Protein AF-A0A7C5KTK3-F1 (afdb_monomer)

pLDDT: mean 70.81, std 18.88, range [36.88, 94.19]

Mean predicted aligned error: 15.87 Å

Solvent-accessible surface area (backbone atoms only — not comparable to full-atom values): 11748 Å² total; per-residue (Å²): 129,76,86,84,60,35,39,54,56,49,23,51,53,52,41,54,50,50,31,57,76,69,74,48,80,83,73,93,79,89,74,87,65,88,62,58,67,74,56,39,49,57,53,78,56,87,77,64,92,65,51,65,63,54,49,35,70,74,72,47,77,53,71,70,60,56,49,55,36,34,43,54,52,69,48,54,64,72,35,47,51,50,36,45,76,62,54,42,48,56,79,73,44,57,68,41,62,70,50,91,46,70,69,58,30,34,50,52,43,36,39,75,64,67,74,52,88,82,74,98,72,88,75,81,70,51,71,68,54,49,47,53,52,52,50,53,51,48,54,50,49,47,62,69,54,58,76,45,53,76,68,48,48,56,49,50,56,72,71,41,59,73,67,61,35,50,51,54,51,54,51,50,53,54,50,51,52,53,50,54,58,48,64,71,56,67,74,76,82,76,86,88,91,129

Radius of gyration: 21.63 Å; Cα contacts (8 Å, |Δi|>4): 122; chains: 1; bounding box: 40×44×74 Å

Nearest PDB structures (foldseek):
  7bnk-assembly1_B  TM=7.924E-01  e=5.134E-01  Myxococcus xanthus DK 1622
  7ol9-assembly1_A  TM=6.603E-01  e=2.035E-01  Bacillus subtilis subsp. subtilis str. 168
  7o0n-assembly1_B  TM=8.005E-01  e=6.639E-01  Myxococcus xanthus DK 1622
  7bnr-assembly1_A  TM=7.733E-01  e=1.230E+00  Myxococcus xanthus DK 1622

Sequence (194 aa):
MREDLTAVETAVGLALLILDIEGKELSPYEGEAVIHPDIRELAKRRFKRGTWPQILERLGHSRRYWAAYLNLLTLEDEALELAHQYRLTEGALRPVTRMDAPREQLFAVKRLAGLVSGPLGVGEPSAAKKRRIYLRRAEVMQKSLTWANEDEFEILKKTFSGEKRAQLLSLREKVDALLKALEEGEDGDQGNGS

Secondary structure (DSSP, 8-state):
--TTS-HHHHHHHHHHHHHHHHT-PPPP--S--SS-HHHHHHTTSPPPTTHHHHHHHHH-S-HHHHHHHHHHTTS-HHHHHHHHHTT--HHHHTTGGG-S-HHHHHHHHHHHTTS--SSS---PPPHHHHHHHHHHHHHHHHHHHTTS-HHHHHHHHHHS-HHHHHHHHHHHHHHHHHHHHHHTTSTTS-----

Structure (mmCIF, N/CA/C/O backbone):
data_AF-A0A7C5KTK3-F1
#
_entry.id   AF-A0A7C5KTK3-F1
#
loop_
_atom_site.group_PDB
_atom_site.id
_atom_site.type_symbol
_atom_site.label_atom_id
_atom_site.label_alt_id
_atom_site.label_comp_id
_atom_site.label_asym_id
_atom_site.label_entity_id
_atom_site.label_seq_id
_atom_site.pdbx_PDB_ins_code
_atom_site.Cartn_x
_atom_site.Cartn_y
_atom_site.Cartn_z
_atom_site.occupancy
_atom_site.B_iso_or_equiv
_atom_site.auth_seq_id
_atom_site.auth_comp_id
_atom_site.auth_asym_id
_atom_site.auth_atom_id
_atom_site.pdbx_PDB_model_num
ATOM 1 N N . MET A 1 1 ? -14.004 -10.822 0.180 1.00 47.56 1 MET A N 1
ATOM 2 C CA . MET A 1 1 ? -13.160 -9.632 -0.051 1.00 47.56 1 MET A CA 1
ATOM 3 C C . MET A 1 1 ? -13.605 -9.036 -1.373 1.00 47.56 1 MET A C 1
ATOM 5 O O . MET A 1 1 ? -13.937 -9.810 -2.259 1.00 47.56 1 MET A O 1
ATOM 9 N N . ARG A 1 2 ? -13.722 -7.716 -1.476 1.00 42.28 2 ARG A N 1
ATOM 10 C CA . ARG A 1 2 ? -14.143 -7.036 -2.705 1.00 42.28 2 ARG A CA 1
ATOM 11 C C . ARG A 1 2 ? -13.038 -7.223 -3.767 1.00 42.28 2 ARG A C 1
ATOM 13 O O . ARG A 1 2 ? -11.907 -6.822 -3.518 1.00 42.28 2 ARG A O 1
ATOM 20 N N . GLU A 1 3 ? -13.312 -7.952 -4.854 1.00 50.03 3 GLU A N 1
ATOM 21 C CA . GLU A 1 3 ? -12.315 -8.369 -5.874 1.00 50.03 3 GLU A CA 1
ATOM 22 C C . GLU A 1 3 ? -11.856 -7.218 -6.799 1.00 50.03 3 GLU A C 1
ATOM 24 O O . GLU A 1 3 ? -10.956 -7.364 -7.632 1.00 50.03 3 GLU A O 1
ATOM 29 N N . ASP A 1 4 ? -12.475 -6.052 -6.647 1.00 64.88 4 ASP A N 1
ATOM 30 C CA . ASP A 1 4 ? -12.195 -4.816 -7.366 1.00 64.88 4 ASP A CA 1
ATOM 31 C C . ASP A 1 4 ? -10.940 -4.101 -6.844 1.00 64.88 4 ASP A C 1
ATOM 33 O O . ASP A 1 4 ? -10.190 -3.537 -7.643 1.00 64.88 4 ASP A O 1
ATOM 37 N N . LEU A 1 5 ? -10.643 -4.192 -5.545 1.00 71.00 5 LEU A N 1
ATOM 38 C CA . LEU A 1 5 ? -9.530 -3.457 -4.939 1.00 71.00 5 LEU A CA 1
ATOM 39 C C . LEU A 1 5 ? -8.183 -4.172 -5.098 1.00 71.00 5 LEU A C 1
ATOM 41 O O . LEU A 1 5 ? -8.028 -5.363 -4.826 1.00 71.00 5 LEU A O 1
ATOM 45 N N . THR A 1 6 ? -7.164 -3.411 -5.487 1.00 85.81 6 THR A N 1
ATOM 46 C CA . THR A 1 6 ? -5.762 -3.838 -5.461 1.00 85.81 6 THR A CA 1
ATOM 47 C C . THR A 1 6 ? -5.246 -3.981 -4.028 1.00 85.81 6 THR A C 1
ATOM 49 O O . THR A 1 6 ? -5.821 -3.468 -3.060 1.00 85.81 6 THR A O 1
ATOM 52 N N . ALA A 1 7 ? -4.107 -4.661 -3.870 1.00 87.88 7 ALA A N 1
ATOM 53 C CA . ALA A 1 7 ? -3.467 -4.799 -2.565 1.00 87.88 7 ALA A CA 1
ATOM 54 C C . ALA A 1 7 ? -3.059 -3.441 -1.964 1.00 87.88 7 ALA A C 1
ATOM 56 O O . ALA A 1 7 ? -3.185 -3.243 -0.756 1.00 87.88 7 ALA A O 1
ATOM 57 N N . VAL A 1 8 ? -2.628 -2.500 -2.811 1.00 89.06 8 VAL A N 1
ATOM 58 C CA . VAL A 1 8 ? -2.250 -1.138 -2.405 1.00 89.06 8 VAL A CA 1
ATOM 59 C C . VAL A 1 8 ? -3.475 -0.348 -1.942 1.00 89.06 8 VAL A C 1
ATOM 61 O O . VAL A 1 8 ? -3.451 0.210 -0.849 1.00 89.06 8 VAL A O 1
ATOM 64 N N . GLU A 1 9 ? -4.578 -0.368 -2.695 1.00 84.38 9 GLU A N 1
ATOM 65 C CA . GLU A 1 9 ? -5.826 0.301 -2.286 1.00 84.38 9 GLU A CA 1
ATOM 66 C C . GLU A 1 9 ? -6.388 -0.284 -0.990 1.00 84.38 9 GLU A C 1
ATOM 68 O O . GLU A 1 9 ? -6.848 0.453 -0.122 1.00 84.38 9 GLU A O 1
ATOM 73 N N . THR A 1 10 ? -6.290 -1.605 -0.813 1.00 86.31 10 THR A N 1
ATOM 74 C CA . THR A 1 10 ? -6.679 -2.264 0.441 1.00 86.31 10 THR A CA 1
ATOM 75 C C . THR A 1 10 ? -5.833 -1.765 1.616 1.00 86.31 10 THR A C 1
ATOM 77 O O . THR A 1 10 ? -6.366 -1.501 2.695 1.00 86.31 10 THR A O 1
ATOM 80 N N . ALA A 1 11 ? -4.520 -1.606 1.422 1.00 90.31 11 ALA A N 1
ATOM 81 C CA . ALA A 1 11 ? -3.621 -1.085 2.447 1.00 90.31 11 ALA A CA 1
ATOM 82 C C . ALA A 1 11 ? -3.934 0.378 2.804 1.00 90.31 11 ALA A C 1
ATOM 84 O O . ALA A 1 11 ? -3.992 0.720 3.986 1.00 90.31 11 ALA A O 1
ATOM 85 N N . VAL A 1 12 ? -4.202 1.219 1.800 1.00 87.19 12 VAL A N 1
ATOM 86 C CA . VAL A 1 12 ? -4.614 2.620 1.987 1.00 87.19 12 VAL A CA 1
ATOM 87 C C . VAL A 1 12 ? -5.969 2.707 2.700 1.00 87.19 12 VAL A C 1
ATOM 89 O O . VAL A 1 12 ? -6.107 3.459 3.662 1.00 87.19 12 VAL A O 1
ATOM 92 N N . GLY A 1 13 ? -6.955 1.898 2.306 1.00 85.31 13 GLY A N 1
ATOM 93 C CA . GLY A 1 13 ? -8.263 1.851 2.967 1.00 85.31 13 GLY A CA 1
ATOM 94 C C . GLY A 1 13 ? -8.169 1.432 4.437 1.00 85.31 13 GLY A C 1
ATOM 95 O O . GLY A 1 13 ? -8.796 2.043 5.302 1.00 85.31 13 GLY A O 1
ATOM 96 N N . LEU A 1 14 ? -7.325 0.442 4.749 1.00 89.31 14 LEU A N 1
ATOM 97 C CA . LEU A 1 14 ? -7.042 0.046 6.130 1.00 89.31 14 LEU A CA 1
ATOM 98 C C . LEU A 1 14 ? -6.370 1.176 6.928 1.00 89.31 14 LEU A C 1
ATOM 100 O O . LEU A 1 14 ? -6.706 1.394 8.091 1.00 89.31 14 LEU A O 1
ATOM 104 N N . ALA A 1 15 ? -5.436 1.898 6.313 1.00 88.44 15 ALA A N 1
ATOM 105 C CA . ALA A 1 15 ? -4.792 3.057 6.917 1.00 88.44 15 ALA A CA 1
ATOM 106 C C . ALA A 1 15 ? -5.794 4.172 7.264 1.00 88.44 15 ALA A C 1
ATOM 108 O O . ALA A 1 15 ? -5.785 4.678 8.387 1.00 88.44 15 ALA A O 1
ATOM 109 N N . LEU A 1 16 ? -6.696 4.506 6.341 1.00 85.44 16 LEU A N 1
ATOM 110 C CA . LEU A 1 16 ? -7.758 5.488 6.579 1.00 85.44 16 LEU A CA 1
ATOM 111 C C . LEU A 1 16 ? -8.695 5.048 7.712 1.00 85.44 16 LEU A C 1
ATOM 113 O O . LEU A 1 16 ? -9.012 5.845 8.590 1.00 85.44 16 LEU A O 1
ATOM 117 N N . LEU A 1 17 ? -9.060 3.763 7.763 1.00 85.88 17 LEU A N 1
ATOM 118 C CA . LEU A 1 17 ? -9.852 3.210 8.864 1.00 85.88 17 LEU A CA 1
ATOM 119 C C . LEU A 1 17 ? -9.136 3.333 10.221 1.00 85.88 17 LEU A C 1
ATOM 121 O O . LEU A 1 17 ? -9.773 3.592 11.238 1.00 85.88 17 LEU A O 1
ATOM 125 N N . ILE A 1 18 ? -7.816 3.142 10.265 1.00 87.62 18 ILE A N 1
ATOM 126 C CA . ILE A 1 18 ? -7.035 3.314 11.500 1.00 87.62 18 ILE A CA 1
ATOM 127 C C . ILE A 1 18 ? -7.065 4.767 11.973 1.00 87.62 18 ILE A C 1
ATOM 129 O O . ILE A 1 18 ? -7.159 5.005 13.177 1.00 87.62 18 ILE A O 1
ATOM 133 N N . LEU A 1 19 ? -6.964 5.725 11.051 1.00 85.06 19 LEU A N 1
ATOM 134 C CA . LEU A 1 19 ? -7.053 7.148 11.378 1.00 85.06 19 LEU A CA 1
ATOM 135 C C . LEU A 1 19 ? -8.434 7.496 11.942 1.00 85.06 19 LEU A C 1
ATOM 137 O O . LEU A 1 19 ? -8.494 8.098 13.012 1.00 85.06 19 LEU A O 1
ATOM 141 N N . ASP A 1 20 ? -9.504 7.007 11.308 1.00 86.94 20 ASP A N 1
ATOM 142 C CA . ASP A 1 20 ? -10.888 7.129 11.790 1.00 86.94 20 ASP A CA 1
ATOM 143 C C . ASP A 1 20 ? -11.049 6.574 13.215 1.00 86.94 20 ASP A C 1
ATOM 145 O O . ASP A 1 20 ? -11.434 7.296 14.134 1.00 86.94 20 ASP A O 1
ATOM 149 N N . ILE A 1 21 ? -10.644 5.318 13.445 1.00 87.75 21 ILE A N 1
ATOM 150 C CA . ILE A 1 21 ? -10.726 4.667 14.766 1.00 87.75 21 ILE A CA 1
ATOM 151 C C . ILE A 1 21 ? -9.936 5.437 15.835 1.00 87.75 21 ILE A C 1
ATOM 153 O O . ILE A 1 21 ? -10.328 5.482 17.002 1.00 87.75 21 ILE A O 1
ATOM 157 N N . GLU A 1 22 ? -8.794 6.021 15.471 1.00 91.75 22 GLU A N 1
ATOM 158 C CA . GLU A 1 22 ? -7.968 6.783 16.405 1.00 91.75 22 GLU A CA 1
ATOM 159 C C . GLU A 1 22 ? -8.383 8.253 16.561 1.00 91.75 22 GLU A C 1
ATOM 161 O O . GLU A 1 22 ? -7.764 8.941 17.388 1.00 91.75 22 GLU A O 1
ATOM 166 N N . GLY A 1 23 ? -9.398 8.714 15.821 1.00 88.12 23 GLY A N 1
ATOM 167 C CA . GLY A 1 23 ? -9.867 10.099 15.810 1.00 88.12 23 GLY A CA 1
ATOM 168 C C . GLY A 1 23 ? -8.811 11.068 15.283 1.00 88.12 23 GLY A C 1
ATOM 169 O O . GLY A 1 23 ? -8.565 12.101 15.902 1.00 88.12 23 GLY A O 1
ATOM 170 N N . LYS A 1 24 ? -8.102 10.685 14.217 1.00 86.19 24 LYS A N 1
ATOM 171 C CA . LYS A 1 24 ? -7.067 11.499 13.573 1.00 86.19 24 LYS A CA 1
ATOM 172 C C . LYS A 1 24 ? -7.508 11.893 12.173 1.00 86.19 24 LYS A C 1
ATOM 174 O O . LYS A 1 24 ? -7.960 11.049 11.407 1.00 86.19 24 LYS A O 1
ATOM 179 N N . GLU A 1 25 ? -7.288 13.151 11.837 1.00 81.19 25 GLU A N 1
ATOM 180 C CA . GLU A 1 25 ? -7.463 13.663 10.482 1.00 81.19 25 GLU A CA 1
ATOM 181 C C . GLU A 1 25 ? -6.124 13.658 9.741 1.00 81.19 25 GLU A C 1
ATOM 183 O O . GLU A 1 25 ? -5.057 13.671 10.363 1.00 81.19 25 GLU A O 1
ATOM 188 N N . LEU A 1 26 ? -6.188 13.607 8.409 1.00 79.06 26 LEU A N 1
ATOM 189 C CA . LEU A 1 26 ? -5.014 13.821 7.570 1.00 79.06 26 LEU A CA 1
ATOM 190 C C . LEU A 1 26 ? -4.601 15.289 7.669 1.00 79.06 26 LEU A C 1
ATOM 192 O O . LEU A 1 26 ? -5.441 16.186 7.590 1.00 79.06 26 LEU A O 1
ATOM 196 N N . SER A 1 27 ? -3.306 15.529 7.835 1.00 78.00 27 SER A N 1
ATOM 197 C CA . SER A 1 27 ? -2.749 16.872 7.734 1.00 78.00 27 SER A CA 1
ATOM 198 C C . SER A 1 27 ? -2.919 17.430 6.312 1.00 78.00 27 SER A C 1
ATOM 200 O O . SER A 1 27 ? -2.979 16.664 5.352 1.00 78.00 27 SER A O 1
ATOM 202 N N . PRO A 1 28 ? -3.005 18.759 6.135 1.00 77.44 28 PRO A N 1
ATOM 203 C CA . PRO A 1 28 ? -2.948 19.358 4.807 1.00 77.44 28 PRO A CA 1
ATOM 204 C C . PRO A 1 28 ? -1.634 18.987 4.104 1.00 77.44 28 PRO A C 1
ATOM 206 O O . PRO A 1 28 ? -0.559 19.123 4.690 1.00 77.44 28 PRO A O 1
ATOM 209 N N . TYR A 1 29 ? -1.712 18.551 2.847 1.00 71.94 29 TYR A N 1
ATOM 210 C CA . TYR A 1 29 ? -0.548 18.154 2.058 1.00 71.94 29 TYR A CA 1
ATOM 211 C C . TYR A 1 29 ? -0.653 18.676 0.624 1.00 71.94 29 TYR A C 1
ATOM 213 O O . TYR A 1 29 ? -1.639 18.425 -0.064 1.00 71.94 29 TYR A O 1
ATOM 221 N N . GLU A 1 30 ? 0.382 19.391 0.178 1.00 70.56 30 GLU A N 1
ATOM 222 C CA . GLU A 1 30 ? 0.479 19.995 -1.163 1.00 70.56 30 GLU A CA 1
ATOM 223 C C . GLU A 1 30 ? 1.592 19.366 -2.021 1.00 70.56 30 GLU A C 1
ATOM 225 O O . GLU A 1 30 ? 1.974 19.912 -3.052 1.00 70.56 30 GLU A O 1
ATOM 230 N N . GLY A 1 31 ? 2.161 18.238 -1.586 1.00 69.81 31 GLY A N 1
ATOM 231 C CA . GLY A 1 31 ? 3.249 17.582 -2.310 1.00 69.81 31 GLY A CA 1
ATOM 232 C C . GLY A 1 31 ? 2.779 16.588 -3.375 1.00 69.81 31 GLY A C 1
ATOM 233 O O . GLY A 1 31 ? 1.597 16.284 -3.508 1.00 69.81 31 GLY A O 1
ATOM 234 N N . GLU A 1 32 ? 3.745 16.051 -4.119 1.00 66.62 32 GLU A N 1
ATOM 235 C CA . GLU A 1 32 ? 3.515 15.140 -5.251 1.00 66.62 32 GLU A CA 1
ATOM 236 C C . GLU A 1 32 ? 3.513 13.650 -4.860 1.00 66.62 32 GLU A C 1
ATOM 238 O O . GLU A 1 32 ? 3.437 12.788 -5.734 1.00 66.62 32 GLU A O 1
ATOM 243 N N . ALA A 1 33 ? 3.630 13.316 -3.567 1.00 66.75 33 ALA A N 1
ATOM 244 C CA . ALA A 1 33 ? 3.685 11.919 -3.144 1.00 66.75 33 ALA A CA 1
ATOM 245 C C . ALA A 1 33 ? 2.386 11.177 -3.481 1.00 66.75 33 ALA A C 1
ATOM 247 O O . ALA A 1 33 ? 1.276 11.660 -3.256 1.00 66.75 33 ALA A O 1
ATOM 248 N N . VAL A 1 34 ? 2.555 9.946 -3.955 1.00 68.69 34 VAL A N 1
ATOM 249 C CA . VAL A 1 34 ? 1.473 9.059 -4.408 1.00 68.69 34 VAL A CA 1
ATOM 250 C C . VAL A 1 34 ? 0.565 8.665 -3.253 1.00 68.69 34 VAL A C 1
ATOM 252 O O . VAL A 1 34 ? -0.645 8.514 -3.410 1.00 68.69 34 VAL A O 1
ATOM 255 N N . ILE A 1 35 ? 1.163 8.489 -2.077 1.00 78.06 35 ILE A N 1
ATOM 256 C CA . ILE A 1 35 ? 0.459 8.184 -0.841 1.00 78.06 35 ILE A CA 1
ATOM 257 C C . ILE A 1 35 ? 0.769 9.275 0.171 1.00 78.06 35 ILE A C 1
ATOM 259 O O . ILE A 1 35 ? 1.930 9.606 0.411 1.00 78.06 35 ILE A O 1
ATOM 263 N N . HIS A 1 36 ? -0.287 9.774 0.813 1.00 81.62 36 HIS A N 1
ATOM 264 C CA . HIS A 1 36 ? -0.191 10.794 1.847 1.00 81.62 36 HIS A CA 1
ATOM 265 C C . HIS A 1 36 ? 0.846 10.417 2.930 1.00 81.62 36 HIS A C 1
ATOM 267 O O . HIS A 1 36 ? 0.812 9.284 3.430 1.00 81.62 36 HIS A O 1
ATOM 273 N N . PRO A 1 37 ? 1.730 11.334 3.365 1.00 83.94 37 PRO A N 1
ATOM 2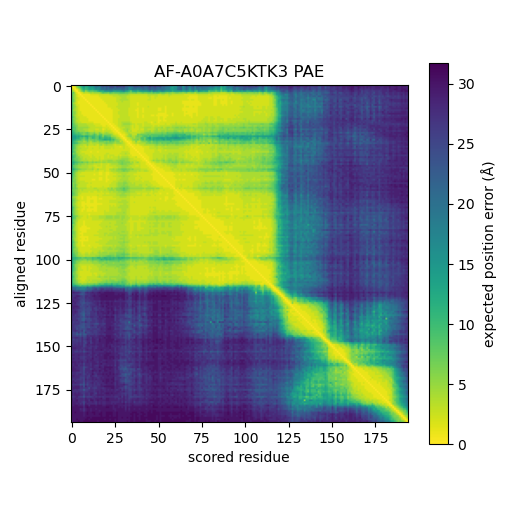74 C CA . PRO A 1 37 ? 2.758 11.035 4.367 1.00 83.94 37 PRO A CA 1
ATOM 275 C C . PRO A 1 37 ? 2.205 10.441 5.669 1.00 83.94 37 PRO A C 1
ATOM 277 O O . PRO A 1 37 ? 2.735 9.449 6.168 1.00 83.94 37 PRO A O 1
ATOM 280 N N . ASP A 1 38 ? 1.086 10.973 6.171 1.00 83.44 38 ASP A N 1
ATOM 281 C CA . ASP A 1 38 ? 0.432 10.436 7.376 1.00 83.44 38 ASP A CA 1
ATOM 282 C C . ASP A 1 38 ? -0.011 8.978 7.225 1.00 83.44 38 ASP A C 1
ATOM 284 O O . ASP A 1 38 ? 0.031 8.223 8.196 1.00 83.44 38 ASP A O 1
ATOM 288 N N . ILE A 1 39 ? -0.398 8.559 6.015 1.00 86.12 39 ILE A N 1
ATOM 289 C CA . ILE A 1 39 ? -0.756 7.168 5.711 1.00 86.12 39 ILE A CA 1
ATOM 290 C C . ILE A 1 39 ? 0.499 6.292 5.733 1.00 86.12 39 ILE A C 1
ATOM 292 O O . ILE A 1 39 ? 0.481 5.213 6.326 1.00 86.12 39 ILE A O 1
ATOM 296 N N . ARG A 1 40 ? 1.608 6.765 5.149 1.00 84.50 40 ARG A N 1
ATOM 297 C CA . ARG A 1 40 ? 2.900 6.057 5.183 1.00 84.50 40 ARG A CA 1
ATOM 298 C C . ARG A 1 40 ? 3.420 5.881 6.609 1.00 84.50 40 ARG A C 1
ATOM 300 O O . ARG A 1 40 ? 3.941 4.818 6.950 1.00 84.50 40 ARG A O 1
ATOM 307 N N . GLU A 1 41 ? 3.245 6.885 7.462 1.00 87.69 41 GLU A N 1
ATOM 308 C CA . GLU A 1 41 ? 3.716 6.846 8.849 1.00 87.69 41 GLU A CA 1
ATOM 309 C C . GLU A 1 41 ? 2.976 5.800 9.702 1.00 87.69 41 GLU A C 1
ATOM 311 O O . GLU A 1 41 ? 3.536 5.243 10.651 1.00 87.69 41 GLU A O 1
ATOM 316 N N . LEU A 1 42 ? 1.739 5.437 9.337 1.00 86.81 42 LEU A N 1
ATOM 317 C CA . LEU A 1 42 ? 1.001 4.376 10.031 1.00 86.81 42 LEU A CA 1
ATOM 318 C C . LEU A 1 42 ? 1.735 3.034 10.014 1.00 86.81 42 LEU A C 1
ATOM 320 O O . LEU A 1 42 ? 1.647 2.295 10.993 1.00 86.81 42 LEU A O 1
ATOM 324 N N . ALA A 1 43 ? 2.469 2.725 8.945 1.00 85.25 43 ALA A N 1
ATOM 325 C CA . ALA A 1 43 ? 3.201 1.467 8.834 1.00 85.25 43 ALA A CA 1
ATOM 326 C C . ALA A 1 43 ? 4.393 1.377 9.802 1.00 85.25 43 ALA A C 1
ATOM 328 O O . ALA A 1 43 ? 4.872 0.282 10.093 1.00 85.25 43 ALA A O 1
ATOM 329 N N . LYS A 1 44 ? 4.865 2.516 10.323 1.00 84.94 44 LYS A N 1
ATOM 330 C CA . LYS A 1 44 ? 6.069 2.611 11.161 1.00 84.94 44 LYS A CA 1
ATOM 331 C C . LYS A 1 44 ? 5.763 2.738 12.652 1.00 84.94 44 LYS A C 1
ATOM 333 O O . LYS A 1 44 ? 6.635 2.487 13.484 1.00 84.94 44 LYS A O 1
ATOM 338 N N . ARG A 1 45 ? 4.532 3.100 13.020 1.00 87.38 45 AR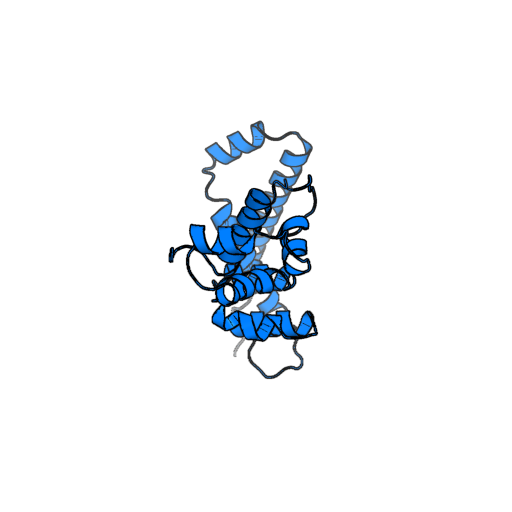G A N 1
ATOM 339 C CA . ARG A 1 45 ? 4.177 3.425 14.409 1.00 87.38 45 ARG A CA 1
ATOM 340 C C . ARG A 1 45 ? 3.393 2.332 15.131 1.00 87.38 45 ARG A C 1
ATOM 342 O O . ARG A 1 45 ? 2.796 1.434 14.545 1.00 87.38 45 ARG A O 1
ATOM 349 N N . ARG A 1 46 ? 3.319 2.469 16.458 1.00 88.31 46 ARG A N 1
ATOM 350 C CA . ARG A 1 46 ? 2.381 1.706 17.296 1.00 88.31 46 ARG A CA 1
ATOM 351 C C . ARG A 1 46 ? 0.998 2.371 17.298 1.00 88.31 46 ARG A C 1
ATOM 353 O O . ARG A 1 46 ? 0.884 3.598 17.306 1.00 88.31 46 ARG A O 1
ATOM 360 N N . PHE A 1 47 ? -0.049 1.550 17.319 1.00 91.94 47 PHE A N 1
ATOM 361 C CA . PHE A 1 47 ? -1.443 2.004 17.391 1.00 91.94 47 PHE A CA 1
ATOM 362 C C . PHE A 1 47 ? -1.940 2.104 18.831 1.00 91.94 47 PHE A C 1
ATOM 364 O O . PHE A 1 47 ? -1.411 1.435 19.726 1.00 91.94 47 PHE A O 1
ATOM 371 N N . LYS A 1 48 ? -2.968 2.934 19.047 1.00 91.88 48 LYS A N 1
ATOM 372 C CA . LYS A 1 48 ? -3.635 3.078 20.347 1.00 91.88 48 LYS A CA 1
ATOM 373 C C . LYS A 1 48 ? -4.183 1.722 20.824 1.00 91.88 48 LYS A C 1
ATOM 375 O O . LYS A 1 48 ? -4.513 0.821 20.045 1.00 91.88 48 LYS A O 1
ATOM 380 N N . ARG A 1 49 ? -4.279 1.552 22.147 1.00 91.94 49 ARG A N 1
ATOM 381 C CA . ARG A 1 49 ? -4.897 0.358 22.741 1.00 91.94 49 ARG A CA 1
ATOM 382 C C . ARG A 1 49 ? -6.362 0.294 22.296 1.00 91.94 49 ARG A C 1
ATOM 384 O O . ARG A 1 49 ? -7.074 1.279 22.414 1.00 91.94 49 ARG A O 1
ATOM 391 N N . GLY A 1 50 ? -6.799 -0.861 21.799 1.00 92.62 50 GLY A N 1
ATOM 392 C CA . GLY A 1 50 ? -8.173 -1.056 21.318 1.00 92.62 50 GLY A CA 1
ATOM 393 C C . GLY A 1 50 ? 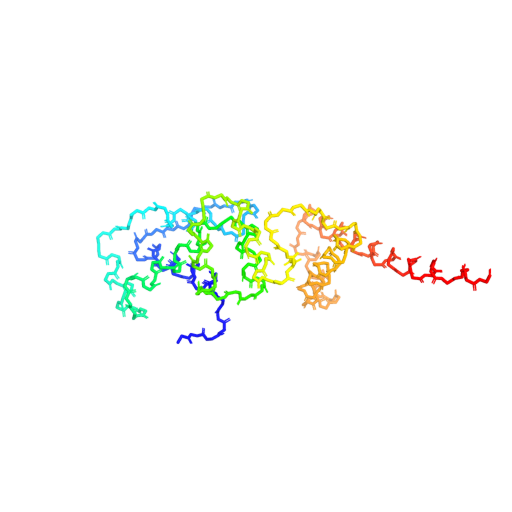-8.375 -0.840 19.814 1.00 92.62 50 GLY A C 1
ATOM 394 O O . GLY A 1 50 ? -9.380 -1.313 19.295 1.00 92.62 50 GLY A O 1
ATOM 395 N N . THR A 1 51 ? -7.409 -0.257 19.090 1.00 93.25 51 THR A N 1
ATOM 396 C CA . THR A 1 51 ? -7.510 -0.078 17.628 1.00 93.25 51 THR A CA 1
ATOM 397 C C . THR A 1 51 ? -7.629 -1.417 16.898 1.00 93.25 51 THR A C 1
ATOM 399 O O . THR A 1 51 ? -8.526 -1.614 16.087 1.00 93.25 51 THR A O 1
ATOM 402 N N . TRP A 1 52 ? -6.762 -2.383 17.225 1.00 94.19 52 TRP A N 1
ATOM 403 C CA . TRP A 1 52 ? -6.794 -3.709 16.597 1.00 94.19 52 TRP A CA 1
ATOM 404 C C . TRP A 1 52 ? -8.113 -4.461 16.820 1.00 94.19 52 TRP A C 1
ATOM 406 O O . TRP A 1 52 ? -8.668 -4.910 15.826 1.00 94.19 52 TRP A O 1
ATOM 416 N N . PRO A 1 53 ? -8.643 -4.592 18.054 1.00 93.44 53 PRO A N 1
ATOM 417 C CA . PRO A 1 53 ? -9.971 -5.165 18.275 1.00 93.44 53 PRO A CA 1
ATOM 418 C C . PRO A 1 53 ? -11.060 -4.593 17.358 1.00 93.44 53 PRO A C 1
ATOM 420 O O . PRO A 1 53 ? -11.759 -5.368 16.718 1.00 93.44 53 PRO A O 1
ATOM 423 N N . GLN A 1 54 ? -11.131 -3.267 17.213 1.00 91.94 54 GLN A N 1
ATOM 424 C CA . GLN A 1 54 ? -12.128 -2.616 16.354 1.00 91.94 54 GLN A CA 1
ATOM 425 C C . GLN A 1 54 ? -11.930 -2.930 14.863 1.00 91.94 54 GLN A C 1
ATOM 427 O O . GLN A 1 54 ? -12.900 -3.137 14.141 1.00 91.94 54 GLN A O 1
ATOM 432 N N . ILE A 1 55 ? -10.682 -3.013 14.386 1.00 88.44 55 ILE A N 1
ATOM 433 C CA . ILE A 1 55 ? -10.392 -3.435 13.004 1.00 88.44 55 ILE A CA 1
ATOM 434 C C . ILE A 1 55 ? -10.883 -4.864 12.762 1.00 88.44 55 ILE A C 1
ATOM 436 O O . ILE A 1 55 ? -11.509 -5.133 11.740 1.00 88.44 55 ILE A O 1
ATOM 440 N N . LEU A 1 56 ? -10.590 -5.780 13.690 1.00 89.44 56 LEU A N 1
ATOM 441 C CA . LEU A 1 56 ? -10.956 -7.194 13.564 1.00 89.44 56 LEU A CA 1
ATOM 442 C C . LEU A 1 56 ? -12.473 -7.389 13.612 1.00 89.44 56 LEU A C 1
ATOM 444 O O . LEU A 1 56 ? -12.998 -8.226 12.886 1.00 89.44 56 LEU A O 1
ATOM 448 N N . GLU A 1 57 ? -13.167 -6.600 14.429 1.00 86.62 57 GLU A N 1
ATOM 449 C CA . GLU A 1 57 ? -14.628 -6.579 14.494 1.00 86.62 57 GLU A CA 1
ATOM 450 C C . GLU A 1 57 ? -15.252 -6.074 13.185 1.00 86.62 57 GLU A C 1
ATOM 452 O O . GLU A 1 57 ? -16.170 -6.702 12.663 1.00 86.62 57 GLU A O 1
ATOM 457 N N . ARG A 1 58 ? -14.729 -4.978 12.612 1.00 85.69 58 ARG A N 1
ATOM 458 C CA . ARG A 1 58 ? -15.278 -4.364 11.389 1.00 85.69 58 ARG A CA 1
ATOM 459 C C . ARG A 1 58 ? -14.968 -5.151 10.116 1.00 85.69 58 ARG A C 1
ATOM 461 O O . ARG A 1 58 ? -15.820 -5.256 9.240 1.00 85.69 58 ARG A O 1
ATOM 468 N N . LEU A 1 59 ? -13.737 -5.642 9.973 1.00 83.94 59 LEU A N 1
ATOM 469 C CA . LEU A 1 59 ? -13.250 -6.222 8.716 1.00 83.94 59 LEU A CA 1
ATOM 470 C C . LEU A 1 59 ? -13.132 -7.752 8.749 1.00 83.94 59 LEU A C 1
ATOM 472 O O . LEU A 1 59 ? -12.875 -8.370 7.714 1.00 83.94 59 LEU A O 1
ATOM 476 N N . GLY A 1 60 ? -13.284 -8.377 9.918 1.00 84.31 60 GLY A N 1
ATOM 477 C CA . GLY A 1 60 ? -12.960 -9.789 10.107 1.00 84.31 60 GLY A CA 1
ATOM 478 C C . GLY A 1 60 ? -11.459 -10.055 9.958 1.00 84.31 60 GLY A C 1
ATOM 479 O O . GLY A 1 60 ? -10.644 -9.138 9.988 1.00 84.31 60 GLY A O 1
ATOM 480 N N . HIS A 1 61 ? -11.072 -11.318 9.768 1.00 90.38 61 HIS A N 1
ATOM 481 C CA . HIS A 1 61 ? -9.676 -11.772 9.643 1.00 90.38 61 HIS A CA 1
ATOM 482 C C . HIS A 1 61 ? -8.791 -11.535 10.879 1.00 90.38 61 HIS A C 1
ATOM 484 O O . HIS A 1 61 ? -9.198 -10.981 11.890 1.00 90.38 61 HIS A O 1
ATOM 490 N N . SER A 1 62 ? -7.560 -12.050 10.829 1.00 89.31 62 SER A N 1
ATOM 491 C CA . SER A 1 62 ? -6.609 -11.954 11.939 1.00 89.31 62 SER A CA 1
ATOM 492 C C . SER A 1 62 ? -5.810 -10.651 11.900 1.00 89.31 62 SER A C 1
ATOM 494 O O . SER A 1 62 ? -5.561 -10.079 10.840 1.00 89.31 62 SER A O 1
ATOM 496 N N . ARG A 1 63 ? -5.271 -10.236 13.051 1.00 91.50 63 ARG A N 1
ATOM 497 C CA . ARG A 1 63 ? -4.333 -9.102 13.117 1.00 91.50 63 ARG A CA 1
ATOM 498 C C . ARG A 1 63 ? -3.139 -9.287 12.179 1.00 91.50 63 ARG A C 1
ATOM 500 O O . ARG A 1 63 ? -2.701 -8.331 11.552 1.00 91.50 63 ARG A O 1
ATOM 507 N N . ARG A 1 64 ? -2.616 -10.513 12.076 1.00 91.12 64 ARG A N 1
ATOM 508 C CA . ARG A 1 64 ? -1.483 -10.839 11.198 1.00 91.12 64 ARG A CA 1
ATOM 509 C C . ARG A 1 64 ? -1.813 -10.592 9.726 1.00 91.12 64 ARG A C 1
ATOM 511 O O . ARG A 1 64 ? -0.939 -10.152 8.991 1.00 91.12 64 ARG A O 1
ATOM 518 N N . TYR A 1 65 ? -3.047 -10.879 9.320 1.00 90.69 65 TYR A N 1
ATOM 519 C CA . TYR A 1 65 ? -3.518 -10.654 7.958 1.00 90.69 65 TYR A CA 1
ATOM 520 C C . TYR A 1 65 ? -3.486 -9.160 7.607 1.00 90.69 65 TYR A C 1
ATOM 522 O O . TYR A 1 65 ? -2.798 -8.765 6.674 1.00 90.69 65 TYR A O 1
ATOM 530 N N . TRP A 1 66 ? -4.119 -8.315 8.422 1.00 91.75 66 TRP A N 1
ATOM 531 C CA . TRP A 1 66 ? -4.158 -6.867 8.188 1.00 91.75 66 TRP A CA 1
ATOM 532 C C . TRP A 1 66 ? -2.810 -6.173 8.361 1.00 91.75 66 TRP A C 1
ATOM 534 O O . TRP A 1 66 ? -2.482 -5.256 7.613 1.00 91.75 66 TRP A O 1
ATOM 544 N N . ALA A 1 67 ? -1.987 -6.640 9.301 1.00 91.75 67 ALA A N 1
ATOM 545 C CA . ALA A 1 67 ? -0.625 -6.143 9.448 1.00 91.75 67 ALA A CA 1
ATOM 546 C C . ALA A 1 67 ? 0.210 -6.362 8.175 1.00 91.75 67 ALA A C 1
ATOM 548 O O . ALA A 1 67 ? 1.052 -5.532 7.856 1.00 91.75 67 ALA A O 1
ATOM 549 N N . ALA A 1 68 ? -0.037 -7.440 7.423 1.00 91.06 68 ALA A N 1
ATOM 550 C CA . ALA A 1 68 ? 0.671 -7.684 6.172 1.00 91.06 68 ALA A CA 1
ATOM 551 C C . ALA A 1 68 ? 0.321 -6.644 5.089 1.00 91.06 68 ALA A C 1
ATOM 553 O O . ALA A 1 68 ? 1.217 -6.186 4.388 1.00 91.06 68 ALA A O 1
ATOM 554 N N . TYR A 1 69 ? -0.939 -6.196 5.026 1.00 92.19 69 TYR A N 1
ATOM 555 C CA . TYR A 1 69 ? -1.348 -5.097 4.146 1.00 92.19 69 TYR A CA 1
ATOM 556 C C . TYR A 1 69 ? -0.735 -3.758 4.565 1.00 92.19 69 TYR A C 1
ATOM 558 O O . TYR A 1 69 ? -0.230 -3.037 3.713 1.00 92.19 69 TYR A O 1
ATOM 566 N N . LEU A 1 70 ? -0.701 -3.438 5.864 1.00 92.25 70 LEU A N 1
ATOM 567 C CA . LEU A 1 70 ? -0.037 -2.213 6.337 1.00 92.25 70 LEU A CA 1
ATOM 568 C C . LEU A 1 70 ? 1.448 -2.181 5.989 1.00 92.25 70 LEU A C 1
ATOM 570 O O . LEU A 1 70 ? 1.963 -1.131 5.621 1.00 92.25 70 LEU A O 1
ATOM 574 N N . ASN A 1 71 ? 2.121 -3.330 6.056 1.00 92.69 71 ASN A N 1
ATOM 575 C CA . ASN A 1 71 ? 3.527 -3.428 5.681 1.00 92.69 71 ASN A CA 1
ATOM 576 C C . ASN A 1 71 ? 3.768 -3.106 4.199 1.00 92.69 71 ASN A C 1
ATOM 578 O O . ASN A 1 71 ? 4.884 -2.753 3.850 1.00 92.69 71 ASN A O 1
ATOM 582 N N . LEU A 1 72 ? 2.762 -3.183 3.319 1.00 93.56 72 LEU A N 1
ATOM 583 C CA . LEU A 1 72 ? 2.936 -2.749 1.929 1.00 93.56 72 LEU A CA 1
ATOM 584 C C . LEU A 1 72 ? 3.268 -1.255 1.853 1.00 93.56 72 LEU A C 1
ATOM 586 O O . LEU A 1 72 ? 4.088 -0.861 1.033 1.00 93.56 72 LEU A O 1
ATOM 590 N N . LEU A 1 73 ? 2.710 -0.433 2.749 1.00 91.25 73 LEU A N 1
ATOM 591 C CA . LEU A 1 73 ? 2.926 1.019 2.773 1.00 91.25 73 LEU A CA 1
ATOM 592 C C . LEU A 1 73 ? 4.367 1.422 3.147 1.00 91.25 73 LEU A C 1
ATOM 594 O O . LEU A 1 73 ? 4.701 2.606 3.092 1.00 91.25 73 LEU A O 1
ATOM 598 N N . THR A 1 74 ? 5.230 0.467 3.519 1.00 90.62 74 THR A N 1
ATOM 599 C CA . THR A 1 74 ? 6.664 0.723 3.729 1.00 90.62 74 THR A CA 1
ATOM 600 C C . THR A 1 74 ? 7.470 0.716 2.432 1.00 90.62 74 THR A C 1
ATOM 602 O O . THR A 1 74 ? 8.620 1.141 2.456 1.00 90.62 74 THR A O 1
ATOM 605 N N . LEU A 1 75 ? 6.908 0.220 1.325 1.00 90.06 75 LEU A N 1
ATOM 606 C CA . LEU A 1 75 ? 7.551 0.259 0.011 1.00 90.06 75 LEU A CA 1
ATOM 607 C C . LEU A 1 75 ? 7.681 1.711 -0.479 1.00 90.06 75 LEU A C 1
ATOM 609 O O . LEU A 1 75 ? 6.832 2.550 -0.176 1.00 90.06 75 LEU A O 1
ATOM 613 N N . GLU A 1 76 ? 8.719 2.015 -1.255 1.00 86.56 76 GLU A N 1
ATOM 614 C CA . GLU A 1 76 ? 8.901 3.334 -1.888 1.00 86.56 76 GLU A CA 1
ATOM 615 C C . GLU A 1 76 ? 7.763 3.694 -2.854 1.00 86.56 76 GLU A C 1
ATOM 617 O O . GLU A 1 76 ? 7.065 2.808 -3.350 1.00 86.56 76 GLU A O 1
ATOM 622 N N . ASP A 1 77 ? 7.581 4.989 -3.139 1.00 84.75 77 ASP A N 1
ATOM 623 C CA . ASP A 1 77 ? 6.471 5.486 -3.973 1.00 84.75 77 ASP A CA 1
ATOM 624 C C . ASP A 1 77 ? 6.450 4.807 -5.347 1.00 84.75 77 ASP A C 1
ATOM 626 O O . ASP A 1 77 ? 5.437 4.225 -5.721 1.00 84.75 77 ASP A O 1
ATOM 630 N N . GLU A 1 78 ? 7.591 4.745 -6.038 1.00 85.38 78 GLU A N 1
ATOM 631 C CA . GLU A 1 78 ? 7.688 4.092 -7.354 1.00 85.38 78 GLU A CA 1
ATOM 632 C C . GLU A 1 78 ? 7.341 2.589 -7.287 1.00 85.38 78 GLU A C 1
ATOM 634 O O . GLU A 1 78 ? 6.740 2.026 -8.203 1.00 85.38 78 GLU A O 1
ATOM 639 N N . ALA A 1 79 ? 7.690 1.909 -6.190 1.00 90.19 79 ALA A N 1
ATOM 640 C CA . ALA A 1 79 ? 7.361 0.497 -6.005 1.00 90.19 79 ALA A CA 1
ATOM 641 C C . ALA A 1 79 ? 5.860 0.299 -5.728 1.00 90.19 79 ALA A C 1
ATOM 643 O O . ALA A 1 79 ? 5.269 -0.658 -6.230 1.00 90.19 79 ALA A O 1
ATOM 644 N N . LEU A 1 80 ? 5.229 1.202 -4.973 1.00 88.50 80 LEU A N 1
ATOM 645 C CA . LEU A 1 80 ? 3.786 1.184 -4.726 1.00 88.50 80 LEU A CA 1
ATOM 646 C C . LEU A 1 80 ? 2.976 1.524 -5.974 1.00 88.50 80 LEU A C 1
ATOM 648 O O . LEU A 1 80 ? 1.991 0.839 -6.248 1.00 88.50 80 LEU A O 1
ATOM 652 N N . GLU A 1 81 ? 3.412 2.510 -6.756 1.00 85.12 81 GLU A N 1
ATOM 653 C CA . GLU A 1 81 ? 2.807 2.849 -8.047 1.00 85.12 81 GLU A CA 1
ATOM 654 C C . GLU A 1 81 ? 2.794 1.641 -8.977 1.00 85.12 81 GLU A C 1
ATOM 656 O O . GLU A 1 81 ? 1.744 1.268 -9.498 1.00 85.12 81 GLU A O 1
ATOM 661 N N . LEU A 1 82 ? 3.945 0.984 -9.150 1.00 86.31 82 LEU A N 1
ATOM 662 C CA . LEU A 1 82 ? 4.049 -0.201 -9.998 1.00 86.31 82 LEU A CA 1
ATOM 663 C C . LEU A 1 82 ? 3.222 -1.363 -9.437 1.00 86.31 82 LEU A C 1
ATOM 665 O O . LEU A 1 82 ? 2.530 -2.052 -10.186 1.00 86.31 82 LEU A O 1
ATOM 669 N N . ALA A 1 83 ? 3.238 -1.579 -8.124 1.00 89.25 83 ALA A N 1
ATOM 670 C CA . ALA A 1 83 ? 2.416 -2.611 -7.505 1.00 89.25 83 ALA A CA 1
ATOM 671 C C . ALA A 1 83 ? 0.916 -2.385 -7.751 1.00 89.25 83 ALA A C 1
ATOM 673 O O . ALA A 1 83 ? 0.197 -3.338 -8.056 1.00 89.25 83 ALA A O 1
ATOM 674 N N . HIS A 1 84 ? 0.455 -1.136 -7.665 1.00 85.56 84 HIS A N 1
ATOM 675 C CA . HIS A 1 84 ? -0.922 -0.756 -7.955 1.00 85.56 84 HIS A CA 1
ATOM 676 C C . HIS A 1 84 ? -1.247 -0.894 -9.452 1.00 85.56 84 HIS A C 1
ATOM 678 O O . HIS A 1 84 ? -2.189 -1.603 -9.809 1.00 85.56 84 HIS A O 1
ATOM 684 N N . GLN A 1 85 ? -0.421 -0.314 -10.330 1.00 82.62 85 GLN A N 1
ATOM 685 C CA . GLN A 1 85 ? -0.607 -0.316 -11.785 1.00 82.62 85 GLN A CA 1
ATOM 686 C C . GLN A 1 85 ? -0.705 -1.734 -12.362 1.00 82.62 85 GLN A C 1
ATOM 688 O O . GLN A 1 85 ? -1.534 -1.997 -13.232 1.00 82.62 85 GLN A O 1
ATOM 693 N N . TYR A 1 86 ? 0.128 -2.656 -11.874 1.00 84.56 86 TYR A N 1
ATOM 694 C CA . TYR A 1 86 ? 0.152 -4.049 -12.329 1.00 84.56 86 TYR A CA 1
ATOM 695 C C . TYR A 1 86 ? -0.717 -4.976 -11.464 1.00 84.56 86 TYR A C 1
ATOM 697 O O . TYR A 1 86 ? -0.642 -6.195 -11.612 1.00 84.56 86 TYR A O 1
ATOM 705 N N . ARG A 1 87 ? -1.542 -4.409 -10.569 1.00 86.25 87 ARG A N 1
ATOM 706 C CA . ARG A 1 87 ? -2.448 -5.117 -9.645 1.00 86.25 87 ARG A CA 1
ATOM 707 C C . ARG A 1 87 ? -1.768 -6.297 -8.936 1.00 86.25 87 ARG A C 1
ATOM 709 O O . ARG A 1 87 ? -2.340 -7.381 -8.816 1.00 86.25 87 ARG A O 1
ATOM 716 N N . LEU A 1 88 ? -0.537 -6.092 -8.467 1.00 87.69 88 LEU A N 1
ATOM 717 C CA . LEU A 1 88 ? 0.212 -7.123 -7.756 1.00 87.69 88 LEU A CA 1
ATOM 718 C C . LEU A 1 88 ? -0.508 -7.491 -6.454 1.00 87.69 88 LEU A C 1
ATOM 720 O O . LEU A 1 88 ? -1.013 -6.634 -5.724 1.00 87.69 88 LEU A O 1
ATOM 724 N N . THR A 1 89 ? -0.563 -8.788 -6.162 1.00 90.31 89 THR A N 1
ATOM 725 C CA . THR A 1 89 ? -1.241 -9.292 -4.966 1.00 90.31 89 THR A CA 1
ATOM 726 C C . THR A 1 89 ? -0.395 -9.059 -3.717 1.00 90.31 89 THR A C 1
ATOM 728 O O . THR A 1 89 ? 0.835 -9.034 -3.773 1.00 90.31 89 THR A O 1
ATOM 731 N N . GLU A 1 90 ? -1.045 -8.960 -2.555 1.00 92.31 90 GLU A N 1
ATOM 732 C CA . GLU A 1 90 ? -0.343 -8.837 -1.271 1.00 92.31 90 GLU A CA 1
ATOM 733 C C . GLU A 1 90 ? 0.637 -9.999 -1.059 1.00 92.31 90 GLU A C 1
ATOM 735 O O . GLU A 1 90 ? 1.776 -9.779 -0.655 1.00 92.31 90 GLU A O 1
ATOM 740 N N . GLY A 1 91 ? 0.238 -11.225 -1.415 1.00 89.62 91 GLY A N 1
ATOM 741 C CA . GLY A 1 91 ? 1.095 -12.403 -1.298 1.00 89.62 91 GLY A CA 1
ATOM 742 C C . GLY A 1 91 ? 2.376 -12.307 -2.133 1.00 89.62 91 GLY A C 1
ATOM 743 O O . GLY A 1 91 ? 3.431 -12.732 -1.664 1.00 89.62 91 GLY A O 1
ATOM 744 N N . ALA A 1 92 ? 2.306 -11.710 -3.329 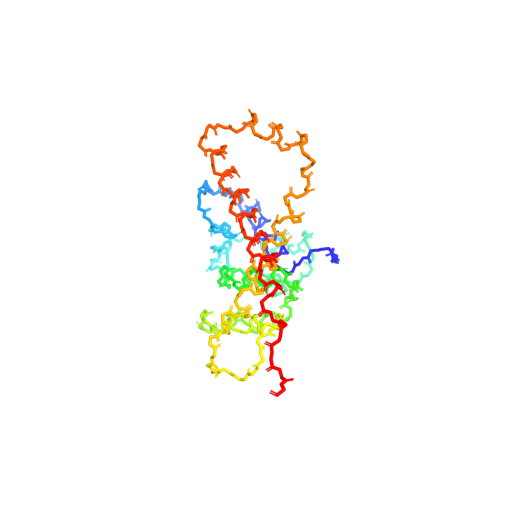1.00 88.06 92 ALA A N 1
ATOM 745 C CA . ALA A 1 92 ? 3.473 -11.476 -4.180 1.00 88.06 92 ALA A CA 1
ATOM 746 C C . ALA A 1 92 ? 4.389 -10.369 -3.631 1.00 88.06 92 ALA A C 1
ATOM 748 O O . ALA A 1 92 ? 5.607 -10.455 -3.768 1.00 88.06 92 ALA A O 1
ATOM 749 N N . LEU A 1 93 ? 3.818 -9.351 -2.984 1.00 92.88 93 LEU A N 1
ATOM 750 C CA . LEU A 1 93 ? 4.555 -8.211 -2.432 1.00 92.88 93 LEU A CA 1
ATOM 751 C C . LEU A 1 93 ? 5.136 -8.481 -1.037 1.00 92.88 93 LEU A C 1
ATOM 753 O O . LEU A 1 93 ? 6.139 -7.880 -0.661 1.00 92.88 93 LEU A O 1
ATOM 757 N N . ARG A 1 94 ? 4.562 -9.410 -0.267 1.00 91.25 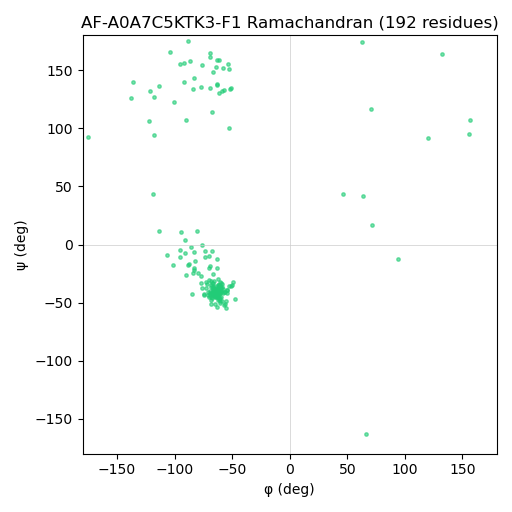94 ARG A N 1
ATOM 758 C CA . ARG A 1 94 ? 4.986 -9.727 1.107 1.00 91.25 94 ARG A CA 1
ATOM 759 C C . ARG A 1 94 ? 6.478 -10.078 1.259 1.00 91.25 94 ARG A C 1
ATOM 761 O O . ARG A 1 94 ? 7.062 -9.693 2.272 1.00 91.25 94 ARG A O 1
ATOM 768 N N . PRO A 1 95 ? 7.129 -10.819 0.342 1.00 88.50 95 PRO A N 1
ATOM 769 C CA . PRO A 1 95 ? 8.575 -11.030 0.409 1.00 88.50 95 PRO A CA 1
ATOM 770 C C . PRO A 1 95 ? 9.365 -9.746 0.137 1.00 88.50 95 PRO A C 1
ATOM 772 O O . PRO A 1 95 ? 10.432 -9.559 0.712 1.00 88.50 95 PRO A O 1
ATOM 775 N N . VAL A 1 96 ? 8.830 -8.858 -0.705 1.00 91.38 96 VAL A N 1
ATOM 776 C CA . VAL A 1 96 ? 9.470 -7.600 -1.103 1.00 91.38 96 VAL A CA 1
ATOM 777 C C . VAL A 1 96 ? 9.549 -6.630 0.070 1.00 91.38 96 VAL A C 1
ATOM 779 O O . VAL A 1 96 ? 10.601 -6.049 0.304 1.00 91.38 96 VAL A O 1
ATOM 782 N N . THR A 1 97 ? 8.496 -6.521 0.886 1.00 90.44 97 THR A N 1
ATOM 783 C CA . THR A 1 97 ? 8.488 -5.626 2.064 1.00 90.44 97 THR A CA 1
ATOM 784 C C . THR A 1 97 ? 9.530 -5.990 3.126 1.00 90.44 97 THR A C 1
ATOM 786 O O . THR A 1 97 ? 9.720 -5.239 4.075 1.00 90.44 97 THR A O 1
ATOM 789 N N . ARG A 1 98 ? 10.154 -7.171 3.031 1.00 87.50 98 ARG A N 1
ATOM 790 C CA . ARG A 1 98 ? 11.201 -7.638 3.954 1.00 87.50 98 ARG A CA 1
ATOM 791 C C . ARG A 1 98 ? 12.616 -7.365 3.450 1.00 87.50 98 ARG A C 1
ATOM 793 O O . ARG A 1 98 ? 13.557 -7.707 4.151 1.00 87.50 98 ARG A O 1
ATOM 800 N N . MET A 1 99 ? 12.767 -6.841 2.236 1.00 86.94 99 MET A N 1
ATOM 801 C CA . MET A 1 99 ? 14.075 -6.490 1.688 1.00 86.94 99 MET A CA 1
ATOM 802 C C . MET A 1 99 ? 14.545 -5.177 2.312 1.00 86.94 99 MET A C 1
ATOM 804 O O . MET A 1 99 ? 13.765 -4.228 2.392 1.00 86.94 99 MET A O 1
ATOM 808 N N . ASP A 1 100 ? 15.810 -5.114 2.719 1.00 80.69 100 ASP A N 1
ATOM 809 C CA . ASP A 1 100 ? 16.355 -3.965 3.453 1.00 80.69 100 ASP A CA 1
ATOM 810 C C . ASP A 1 100 ? 16.642 -2.758 2.545 1.00 80.69 100 ASP A C 1
ATOM 812 O O . ASP A 1 100 ? 16.602 -1.612 2.991 1.00 80.69 100 ASP A O 1
ATOM 816 N N . ALA A 1 101 ? 16.916 -2.996 1.257 1.00 82.50 101 ALA A N 1
ATOM 817 C CA . ALA A 1 101 ? 17.296 -1.953 0.310 1.00 82.50 101 ALA A CA 1
ATOM 818 C C . ALA A 1 101 ? 16.117 -1.522 -0.592 1.00 82.50 101 ALA A C 1
ATOM 820 O O . ALA A 1 101 ? 15.626 -2.332 -1.384 1.00 82.50 101 ALA A O 1
ATOM 821 N N . PRO A 1 102 ? 15.732 -0.228 -0.605 1.00 83.06 102 PRO A N 1
ATOM 822 C CA . PRO A 1 102 ? 14.688 0.301 -1.493 1.00 83.06 102 PRO A CA 1
ATOM 823 C C . PRO A 1 102 ? 14.888 -0.018 -2.983 1.00 83.06 102 PRO A C 1
ATOM 825 O O . PRO A 1 102 ? 13.940 -0.297 -3.717 1.00 83.06 102 PRO A O 1
ATOM 828 N N . ARG A 1 103 ? 16.146 -0.040 -3.443 1.00 83.69 103 ARG A N 1
ATOM 829 C CA . ARG A 1 103 ? 16.490 -0.401 -4.829 1.00 83.69 103 ARG A CA 1
ATOM 830 C C . ARG A 1 103 ? 16.190 -1.867 -5.146 1.00 83.69 103 ARG A C 1
ATOM 832 O O . ARG A 1 103 ? 15.730 -2.165 -6.246 1.00 83.69 103 ARG A O 1
ATOM 839 N N . GLU A 1 104 ? 16.432 -2.768 -4.197 1.00 85.81 104 GLU A N 1
ATOM 840 C CA . GLU A 1 104 ? 16.115 -4.192 -4.346 1.00 85.81 104 GLU A CA 1
ATOM 841 C C . GLU A 1 104 ? 14.605 -4.415 -4.341 1.00 85.81 104 GLU A C 1
ATOM 843 O O . GLU A 1 104 ? 14.098 -5.157 -5.184 1.00 85.81 104 GLU A O 1
ATOM 848 N N . GLN A 1 105 ? 13.882 -3.696 -3.474 1.00 88.88 105 GLN A N 1
ATOM 849 C CA . GLN A 1 105 ? 12.420 -3.709 -3.453 1.00 88.88 105 GLN A CA 1
ATOM 850 C C . GLN A 1 105 ? 11.840 -3.301 -4.810 1.00 88.88 105 GLN A C 1
ATOM 852 O O . GLN A 1 105 ? 11.051 -4.036 -5.405 1.00 88.88 105 GLN A O 1
ATOM 857 N N . LEU A 1 106 ? 12.279 -2.155 -5.337 1.00 88.88 106 LEU A N 1
ATOM 858 C CA . LEU A 1 106 ? 11.829 -1.643 -6.627 1.00 88.88 106 LEU A CA 1
ATOM 859 C C . LEU A 1 106 ? 12.148 -2.610 -7.775 1.00 88.88 106 LEU A C 1
ATOM 861 O O . LEU A 1 106 ? 11.309 -2.835 -8.648 1.00 88.88 106 LEU A O 1
ATOM 865 N N . PHE A 1 107 ? 13.340 -3.210 -7.782 1.00 84.62 107 PHE A N 1
ATOM 866 C CA . PHE A 1 107 ? 13.705 -4.214 -8.781 1.00 84.62 107 PHE A CA 1
ATOM 867 C C . PHE A 1 107 ? 12.812 -5.457 -8.694 1.00 84.62 107 PHE A C 1
ATOM 869 O O . PHE A 1 107 ? 12.328 -5.942 -9.718 1.00 84.62 107 PHE A O 1
ATOM 876 N N . ALA A 1 108 ? 12.557 -5.958 -7.485 1.00 85.81 108 ALA A N 1
ATOM 877 C CA . ALA A 1 108 ? 11.683 -7.102 -7.268 1.00 85.81 108 ALA A CA 1
ATOM 878 C C . ALA A 1 108 ? 10.249 -6.813 -7.737 1.00 85.81 108 ALA A C 1
ATOM 880 O O . ALA A 1 108 ? 9.672 -7.640 -8.441 1.00 85.81 108 ALA A O 1
ATOM 881 N N . VAL A 1 109 ? 9.705 -5.623 -7.453 1.00 89.56 109 VAL A N 1
ATOM 882 C CA . VAL A 1 109 ? 8.401 -5.191 -7.985 1.00 89.56 109 VAL A CA 1
ATOM 883 C C . VAL A 1 109 ? 8.419 -5.125 -9.511 1.00 89.56 109 VAL A C 1
ATOM 885 O O . VAL A 1 109 ? 7.532 -5.684 -10.151 1.00 89.56 109 VAL A O 1
ATOM 888 N N . LYS A 1 110 ? 9.447 -4.518 -10.119 1.00 86.25 110 LYS A N 1
ATOM 889 C CA . LYS A 1 110 ? 9.598 -4.470 -11.585 1.00 86.25 110 LYS A CA 1
ATOM 890 C C . LYS A 1 110 ? 9.644 -5.871 -12.198 1.00 86.25 110 LYS A C 1
ATOM 892 O O . LYS A 1 110 ? 9.055 -6.095 -13.253 1.00 86.25 110 LYS A O 1
ATOM 897 N N . ARG A 1 111 ? 10.295 -6.828 -11.537 1.00 81.62 111 ARG A N 1
ATOM 898 C CA . ARG A 1 111 ? 10.323 -8.232 -11.963 1.00 81.62 111 ARG A CA 1
ATOM 899 C C . ARG A 1 111 ? 8.956 -8.906 -11.827 1.00 81.62 111 ARG A C 1
ATOM 901 O O . ARG A 1 111 ? 8.537 -9.577 -12.763 1.00 81.62 111 ARG A O 1
ATOM 908 N N . LEU A 1 112 ? 8.253 -8.712 -10.708 1.00 84.75 112 LEU A N 1
ATOM 909 C CA . LEU A 1 112 ? 6.887 -9.221 -10.508 1.00 84.75 112 LEU A CA 1
ATOM 910 C C . LEU A 1 112 ? 5.906 -8.650 -11.542 1.00 84.75 112 LEU A C 1
ATOM 912 O O . LEU A 1 112 ? 5.035 -9.367 -12.021 1.00 84.75 112 LEU A O 1
ATOM 916 N N . ALA A 1 113 ? 6.098 -7.391 -11.934 1.00 81.94 113 ALA A N 1
ATOM 917 C CA . ALA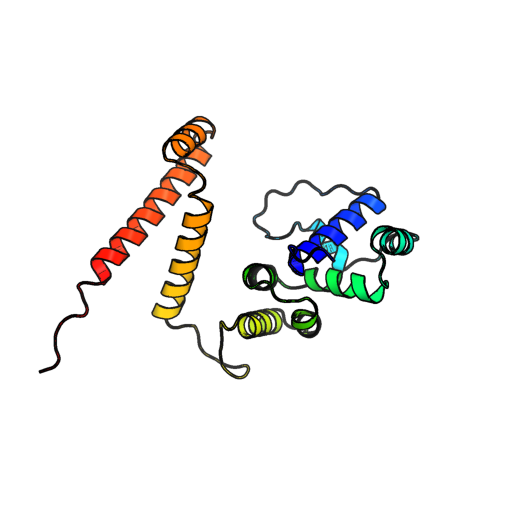 A 1 113 ? 5.353 -6.719 -12.995 1.00 81.94 113 ALA A CA 1
ATOM 918 C C . ALA A 1 113 ? 5.780 -7.134 -14.422 1.00 81.94 113 ALA A C 1
ATOM 920 O O . ALA A 1 113 ? 5.237 -6.623 -15.399 1.00 81.94 113 ALA A O 1
ATOM 921 N N . GLY A 1 114 ? 6.769 -8.026 -14.577 1.00 78.94 114 GLY A N 1
ATOM 922 C CA . GLY A 1 114 ? 7.257 -8.486 -15.884 1.00 78.94 114 GLY A CA 1
ATOM 923 C C . GLY A 1 114 ? 8.065 -7.446 -16.675 1.00 78.94 114 GLY A C 1
ATOM 924 O O . GLY A 1 114 ? 8.262 -7.596 -17.879 1.00 78.94 114 GLY A O 1
ATOM 925 N N . LEU A 1 115 ? 8.546 -6.384 -16.024 1.00 71.56 115 LEU A N 1
ATOM 926 C CA . LEU A 1 115 ? 9.265 -5.279 -16.671 1.00 71.56 115 LEU A CA 1
ATOM 927 C C . LEU A 1 115 ? 10.754 -5.562 -16.884 1.00 71.56 115 LEU A C 1
ATOM 929 O O . LEU A 1 115 ? 11.393 -4.933 -17.736 1.00 71.56 115 LEU A O 1
ATOM 933 N N . VAL A 1 116 ? 11.309 -6.516 -16.134 1.00 71.25 116 VAL A N 1
ATOM 934 C CA . VAL A 1 116 ? 12.722 -6.898 -16.189 1.00 71.25 116 VAL A CA 1
ATOM 935 C C . VAL A 1 116 ? 12.862 -8.420 -16.167 1.00 71.25 116 VAL A C 1
ATOM 937 O O . VAL A 1 116 ? 12.170 -9.104 -15.413 1.00 71.25 116 VAL A O 1
ATOM 940 N N . SER A 1 117 ? 13.799 -8.930 -16.967 1.00 48.91 117 SER A N 1
ATOM 941 C CA . SER A 1 117 ? 14.186 -10.343 -17.037 1.00 48.91 117 SER A CA 1
ATOM 942 C C . SER A 1 117 ? 15.657 -10.471 -16.623 1.00 48.91 117 SER A C 1
ATOM 944 O O . SER A 1 117 ? 16.492 -9.775 -17.192 1.00 48.91 117 SER A O 1
ATOM 946 N N . GLY A 1 118 ? 15.983 -11.340 -15.657 1.00 49.75 118 GLY A N 1
ATOM 947 C CA . GLY A 1 118 ? 17.370 -11.634 -15.244 1.00 49.75 118 GLY A CA 1
ATOM 948 C C . GLY A 1 118 ? 17.623 -11.613 -13.722 1.00 49.75 118 GLY A C 1
ATOM 949 O O . GLY A 1 118 ? 16.775 -11.131 -12.961 1.00 49.75 118 GLY A O 1
ATOM 950 N N . PRO A 1 119 ? 18.747 -12.189 -13.242 1.00 43.38 119 PRO A N 1
ATOM 951 C CA . PRO A 1 119 ? 19.208 -12.046 -11.856 1.00 43.38 119 PRO A CA 1
ATOM 952 C C . PRO A 1 119 ? 19.686 -10.608 -11.566 1.00 43.38 119 PRO A C 1
ATOM 954 O O . PRO A 1 119 ? 19.926 -9.837 -12.489 1.00 43.38 119 PRO A O 1
ATOM 957 N N . LEU A 1 120 ? 19.775 -10.239 -10.281 1.00 43.03 120 LEU A N 1
ATOM 958 C CA . LEU A 1 120 ? 20.182 -8.909 -9.797 1.00 43.03 120 LEU A CA 1
ATOM 959 C C . LEU A 1 120 ? 21.526 -8.482 -10.419 1.00 43.03 120 LEU A C 1
ATOM 961 O O . LEU A 1 120 ? 22.578 -8.927 -9.971 1.00 43.03 120 LEU A O 1
ATOM 965 N N . GLY A 1 121 ? 21.498 -7.629 -11.447 1.00 41.50 121 GLY A N 1
ATOM 966 C CA . GLY A 1 121 ? 22.721 -7.085 -12.035 1.00 41.50 121 GLY A CA 1
ATOM 967 C C . GLY A 1 121 ? 22.601 -6.613 -13.483 1.00 41.50 121 GLY A C 1
ATOM 968 O O . GLY A 1 121 ? 22.624 -7.417 -14.403 1.00 41.50 121 GLY A O 1
ATOM 969 N N . VAL A 1 122 ? 22.610 -5.285 -13.633 1.00 44.72 122 VAL A N 1
ATOM 970 C CA . VAL A 1 122 ? 23.078 -4.495 -14.790 1.00 44.72 122 VAL A CA 1
ATOM 971 C C . VAL A 1 122 ? 22.248 -4.527 -16.083 1.00 44.72 122 VAL A C 1
ATOM 973 O O . VAL A 1 122 ? 22.171 -5.511 -16.807 1.00 44.72 122 VAL A O 1
ATOM 976 N N . GLY A 1 123 ? 21.730 -3.344 -16.424 1.00 37.66 123 GLY A N 1
ATOM 977 C CA . GLY A 1 123 ? 21.263 -2.982 -17.757 1.00 37.66 123 GLY A CA 1
ATOM 978 C C . GLY A 1 123 ? 20.230 -1.867 -17.683 1.00 37.66 123 GLY A C 1
ATOM 979 O O . GLY A 1 123 ? 19.048 -2.143 -17.480 1.00 37.66 123 GLY A O 1
ATOM 980 N N . GLU A 1 124 ? 20.654 -0.607 -17.833 1.00 39.72 124 GLU A N 1
ATOM 981 C CA . GLU A 1 124 ? 19.697 0.465 -18.111 1.00 39.72 124 GLU A CA 1
ATOM 982 C C . GLU A 1 124 ? 18.825 0.054 -19.307 1.00 39.72 124 GLU A C 1
ATOM 984 O O . GLU A 1 124 ? 19.358 -0.431 -20.311 1.00 39.72 124 GLU A O 1
ATOM 989 N N . PRO A 1 125 ? 17.492 0.224 -19.237 1.00 46.62 125 PRO A N 1
ATOM 990 C CA . PRO A 1 125 ? 16.647 -0.062 -20.382 1.00 46.62 125 PRO A CA 1
ATOM 991 C C . PRO A 1 125 ? 17.127 0.778 -21.569 1.00 46.62 125 PRO A C 1
ATOM 993 O O . PRO A 1 125 ? 17.373 1.977 -21.416 1.00 46.62 125 PRO A O 1
ATOM 996 N N . SER A 1 126 ? 17.271 0.144 -22.738 1.00 48.84 126 SER A N 1
ATOM 997 C CA . SER A 1 126 ? 17.693 0.840 -23.957 1.00 48.84 126 SER A CA 1
ATOM 998 C C . SER A 1 126 ? 16.804 2.062 -24.202 1.00 48.84 126 SER A C 1
ATOM 1000 O O . SER A 1 126 ? 15.628 2.066 -23.822 1.00 48.84 126 SER A O 1
ATOM 1002 N N . ALA A 1 127 ? 17.340 3.101 -24.845 1.00 45.78 127 ALA A N 1
ATOM 1003 C CA . ALA A 1 127 ? 16.593 4.329 -25.127 1.00 45.78 127 ALA A CA 1
ATOM 1004 C C . ALA A 1 127 ? 15.235 4.046 -25.803 1.00 45.78 127 ALA A C 1
ATOM 1006 O O . ALA A 1 127 ? 14.230 4.653 -25.446 1.00 45.78 127 ALA A O 1
ATOM 1007 N N . ALA A 1 128 ? 15.166 3.031 -26.673 1.00 43.44 128 ALA A N 1
ATOM 1008 C CA . ALA A 1 128 ? 13.931 2.563 -27.301 1.00 43.44 128 ALA A CA 1
ATOM 1009 C C . ALA A 1 128 ? 12.920 1.959 -26.304 1.00 43.44 128 ALA A C 1
ATOM 1011 O O . ALA A 1 128 ? 11.715 2.189 -26.412 1.00 43.44 128 ALA A O 1
ATOM 1012 N N . LYS A 1 129 ? 13.393 1.218 -25.294 1.00 45.22 129 LYS A N 1
ATOM 1013 C CA . LYS A 1 129 ? 12.542 0.624 -24.253 1.00 45.22 129 LYS A CA 1
ATOM 1014 C C . LYS A 1 129 ? 12.078 1.673 -23.236 1.00 45.22 129 LYS A C 1
ATOM 1016 O O . LYS A 1 129 ? 10.912 1.643 -22.849 1.00 45.22 129 LYS A O 1
ATOM 1021 N N . LYS A 1 130 ? 12.933 2.645 -22.881 1.00 46.03 130 LYS A N 1
ATOM 1022 C CA . LYS A 1 130 ? 12.542 3.849 -22.118 1.00 46.03 130 LYS A CA 1
ATOM 1023 C C . LYS A 1 130 ? 11.478 4.651 -22.882 1.00 46.03 130 LYS A C 1
ATOM 1025 O O . LYS A 1 130 ? 10.454 4.989 -22.295 1.00 46.03 130 LYS A O 1
ATOM 1030 N N . ARG A 1 131 ? 11.660 4.853 -24.196 1.00 45.03 131 ARG A N 1
ATOM 1031 C CA . ARG A 1 131 ? 10.687 5.515 -25.083 1.00 45.03 131 ARG A CA 1
ATOM 1032 C C . ARG A 1 131 ? 9.348 4.775 -25.089 1.00 45.03 131 ARG A C 1
ATOM 1034 O O . ARG A 1 131 ? 8.334 5.396 -24.821 1.00 45.03 131 ARG A O 1
ATOM 1041 N N . ARG A 1 132 ? 9.324 3.448 -25.259 1.00 50.03 132 ARG A N 1
ATOM 1042 C CA . ARG A 1 132 ? 8.076 2.653 -25.250 1.00 50.03 132 ARG A CA 1
ATOM 1043 C C . ARG A 1 132 ? 7.327 2.708 -23.904 1.00 50.03 132 ARG A C 1
ATOM 1045 O O . ARG A 1 132 ? 6.101 2.717 -23.893 1.00 50.03 132 ARG A O 1
ATOM 1052 N N . ILE A 1 133 ? 8.045 2.777 -22.778 1.00 49.06 133 ILE A N 1
ATOM 1053 C CA . ILE A 1 133 ? 7.451 2.949 -21.437 1.00 49.06 133 ILE A CA 1
ATOM 1054 C C . ILE A 1 133 ? 6.861 4.357 -21.274 1.00 49.06 133 ILE A C 1
ATOM 1056 O O . ILE A 1 133 ? 5.730 4.489 -20.809 1.00 49.06 133 ILE A O 1
ATOM 1060 N N . TYR A 1 134 ? 7.588 5.394 -21.698 1.00 48.41 134 TYR A N 1
ATOM 1061 C CA . TYR A 1 134 ? 7.088 6.773 -21.707 1.00 48.41 134 TYR A CA 1
ATOM 1062 C C . TYR A 1 134 ? 5.861 6.939 -22.610 1.00 48.41 134 TYR A C 1
ATOM 1064 O O . TYR A 1 134 ? 4.891 7.569 -22.204 1.00 48.41 134 TYR A O 1
ATOM 1072 N N . LEU A 1 135 ? 5.867 6.314 -23.789 1.00 46.75 135 LEU A N 1
ATOM 1073 C CA . LEU A 1 135 ? 4.748 6.332 -24.732 1.00 46.75 135 LEU A CA 1
ATOM 1074 C C . LEU A 1 135 ? 3.508 5.645 -24.161 1.00 46.75 135 LEU A C 1
ATOM 1076 O O . LEU A 1 135 ? 2.417 6.194 -24.231 1.00 46.75 135 LEU A O 1
ATOM 1080 N N . ARG A 1 136 ? 3.670 4.500 -23.490 1.00 49.00 136 ARG A N 1
ATOM 1081 C CA . ARG A 1 136 ? 2.540 3.812 -22.855 1.00 49.00 136 ARG A CA 1
ATOM 1082 C C . ARG A 1 136 ? 2.005 4.564 -21.631 1.00 49.00 136 ARG A C 1
ATOM 1084 O O . ARG A 1 136 ? 0.812 4.507 -21.355 1.00 49.00 136 ARG A O 1
ATOM 1091 N N . ARG A 1 137 ? 2.865 5.304 -20.917 1.00 43.38 137 ARG A N 1
ATOM 1092 C CA . ARG A 1 137 ? 2.464 6.247 -19.856 1.00 43.38 137 ARG A CA 1
ATOM 1093 C C . ARG A 1 137 ? 1.678 7.428 -20.437 1.00 43.38 137 ARG A C 1
ATOM 1095 O O . ARG A 1 137 ? 0.663 7.793 -19.857 1.00 43.38 137 ARG A O 1
ATOM 1102 N N . ALA A 1 138 ? 2.096 7.965 -21.586 1.00 45.84 138 ALA A N 1
ATOM 1103 C CA . ALA A 1 138 ? 1.386 9.027 -22.298 1.00 45.84 138 ALA A CA 1
ATOM 1104 C C . ALA A 1 138 ? 0.025 8.558 -22.842 1.00 45.84 138 ALA A C 1
ATOM 1106 O O . ALA A 1 138 ? -0.962 9.249 -22.635 1.00 45.84 138 ALA A O 1
ATOM 1107 N N . GLU A 1 139 ? -0.071 7.358 -23.424 1.00 47.72 139 GLU A N 1
ATOM 1108 C CA . GLU A 1 139 ? -1.345 6.761 -23.863 1.00 47.72 139 GLU A CA 1
ATOM 1109 C C . GLU A 1 139 ? -2.307 6.501 -22.697 1.00 47.72 139 GLU A C 1
ATOM 1111 O O . GLU A 1 139 ? -3.513 6.686 -22.830 1.00 47.72 139 GLU A O 1
ATOM 1116 N N . VAL A 1 140 ? -1.799 6.060 -21.541 1.00 49.03 140 VAL A N 1
ATOM 1117 C CA . VAL A 1 140 ? -2.623 5.867 -20.338 1.00 49.03 140 VAL A CA 1
ATOM 1118 C C . VAL A 1 140 ? -3.057 7.214 -19.763 1.00 49.03 140 VAL A C 1
ATOM 1120 O O . VAL A 1 140 ? -4.224 7.358 -19.423 1.00 49.03 140 VAL A O 1
ATOM 1123 N N . MET A 1 141 ? -2.180 8.224 -19.722 1.00 45.12 141 MET A N 1
ATOM 1124 C CA . MET A 1 141 ? -2.564 9.588 -19.336 1.00 45.12 141 MET A CA 1
ATOM 1125 C C . MET A 1 141 ? -3.585 10.184 -20.310 1.00 45.12 141 MET A C 1
ATOM 1127 O O . MET A 1 141 ? -4.543 10.797 -19.862 1.00 45.12 141 MET A O 1
ATOM 1131 N N . GLN A 1 142 ? -3.450 9.940 -21.615 1.00 46.53 142 GLN A N 1
ATOM 1132 C CA . GLN A 1 142 ? -4.430 10.318 -22.633 1.00 46.53 142 GLN A CA 1
ATOM 1133 C C . GLN A 1 142 ? -5.758 9.574 -22.433 1.00 46.53 142 GLN A C 1
ATOM 1135 O O . GLN A 1 142 ? -6.815 10.189 -22.510 1.00 46.53 142 GLN A O 1
ATOM 1140 N N . LYS A 1 143 ? -5.740 8.277 -22.101 1.00 46.44 143 LYS A N 1
ATOM 1141 C CA . LYS A 1 143 ? -6.948 7.500 -21.760 1.00 46.44 143 LYS A CA 1
ATOM 1142 C C . LYS A 1 143 ? -7.629 7.966 -20.469 1.00 46.44 143 LYS A C 1
ATOM 1144 O O . LYS A 1 143 ? -8.848 7.903 -20.365 1.00 46.44 143 LYS A O 1
ATOM 1149 N N . SER A 1 144 ? -6.856 8.475 -19.514 1.00 40.22 144 SER A N 1
ATOM 1150 C CA . SER A 1 144 ? -7.374 9.105 -18.295 1.00 40.22 144 SER A CA 1
ATOM 1151 C C . SER A 1 144 ? -7.841 10.552 -18.524 1.00 40.22 144 SER A C 1
ATOM 1153 O O . SER A 1 144 ? -8.689 11.037 -17.785 1.00 40.22 144 SER A O 1
ATOM 1155 N N . LEU A 1 145 ? -7.315 11.238 -19.547 1.00 42.53 145 LEU A N 1
ATOM 1156 C CA . LEU A 1 145 ? -7.709 12.594 -19.968 1.00 42.53 145 LEU A CA 1
ATOM 1157 C C . LEU A 1 145 ? -8.864 12.608 -20.985 1.00 42.53 145 LEU A C 1
ATOM 1159 O O . LEU A 1 145 ? -9.527 13.626 -21.135 1.00 42.53 145 LEU A O 1
ATOM 1163 N N . THR A 1 146 ? -9.147 11.486 -21.650 1.00 44.09 146 THR A N 1
ATOM 1164 C CA . THR A 1 146 ? -10.254 11.322 -22.619 1.00 44.09 146 THR A CA 1
ATOM 1165 C C . THR A 1 146 ? -11.611 11.087 -21.960 1.00 44.09 146 THR A C 1
ATOM 1167 O O . THR A 1 146 ? -12.579 10.777 -22.645 1.00 44.09 146 THR A O 1
ATOM 1170 N N . TRP A 1 147 ? -11.726 11.286 -20.644 1.00 40.00 147 TRP A N 1
ATOM 1171 C CA . TRP A 1 147 ? -13.044 11.481 -20.035 1.00 40.00 147 TRP A CA 1
ATOM 1172 C C . TRP A 1 147 ? -13.643 12.831 -20.440 1.00 40.00 147 TRP A C 1
ATOM 1174 O O . TRP A 1 147 ? -14.858 12.951 -20.432 1.00 40.00 147 TRP A O 1
ATOM 1184 N N . ALA A 1 148 ? -12.821 13.790 -20.885 1.00 42.16 148 ALA A N 1
ATOM 1185 C CA . ALA A 1 148 ? -13.305 15.051 -21.415 1.00 42.16 148 ALA A CA 1
ATOM 1186 C C . ALA A 1 148 ? -13.528 14.969 -22.932 1.00 42.16 148 ALA A C 1
ATOM 1188 O O . ALA A 1 148 ? -12.579 14.991 -23.716 1.00 42.16 148 ALA A O 1
ATOM 1189 N N . ASN A 1 149 ? -14.794 14.942 -23.354 1.00 52.81 149 ASN A N 1
ATOM 1190 C CA . ASN A 1 149 ? -15.170 15.414 -24.691 1.00 52.81 149 ASN A CA 1
ATOM 1191 C C . ASN A 1 149 ? -14.637 16.857 -24.889 1.00 52.81 149 ASN A C 1
ATOM 1193 O O . ASN A 1 149 ? -14.443 17.571 -23.904 1.00 52.81 149 ASN A O 1
ATOM 1197 N N . GLU A 1 150 ? -14.412 17.319 -26.128 1.00 54.06 150 GLU A N 1
ATOM 1198 C CA . GLU A 1 150 ? -13.887 18.679 -26.424 1.00 54.06 150 GLU A CA 1
ATOM 1199 C C . GLU A 1 150 ? -14.669 19.785 -25.667 1.00 54.06 150 GLU A C 1
ATOM 1201 O O . GLU A 1 150 ? -14.093 20.768 -25.195 1.00 54.06 150 GLU A O 1
ATOM 1206 N N . ASP A 1 151 ? -15.967 19.555 -25.443 1.00 52.47 151 ASP A N 1
ATOM 1207 C CA . ASP A 1 151 ? -16.860 20.409 -24.655 1.00 52.47 151 ASP A CA 1
ATOM 1208 C C . ASP A 1 151 ? -16.502 20.470 -23.156 1.00 52.47 151 ASP A C 1
ATOM 1210 O O . ASP A 1 151 ? -16.540 21.540 -22.546 1.00 52.47 151 ASP A O 1
ATOM 1214 N N . GLU A 1 152 ? -16.097 19.354 -22.544 1.00 52.38 152 GLU A N 1
ATOM 1215 C CA . GLU A 1 152 ? -15.650 19.303 -21.146 1.00 52.38 152 GLU A CA 1
ATOM 1216 C C . GLU A 1 152 ? -14.271 19.945 -20.965 1.00 52.38 152 GLU A C 1
ATOM 1218 O O . GLU A 1 152 ? -14.013 20.584 -19.943 1.00 52.38 152 GLU A O 1
ATOM 1223 N N . PHE A 1 153 ? -13.400 19.861 -21.974 1.00 53.69 153 PHE A N 1
ATOM 1224 C CA . PHE A 1 153 ? -12.114 20.558 -21.958 1.00 53.69 153 PHE A CA 1
ATOM 1225 C C . PHE A 1 153 ? -12.294 22.084 -22.003 1.00 53.69 153 PHE A C 1
ATOM 1227 O O . PHE A 1 153 ? -11.633 22.807 -21.254 1.00 53.69 153 PHE A O 1
ATOM 1234 N N . GLU A 1 154 ? -13.231 22.594 -22.809 1.00 57.66 154 GLU A N 1
ATOM 1235 C CA . GLU A 1 154 ? -13.580 24.022 -22.823 1.00 57.66 154 GLU A CA 1
ATOM 1236 C C . GLU A 1 154 ? -14.246 24.485 -21.515 1.00 57.66 154 GLU A C 1
ATOM 1238 O O . GLU A 1 154 ? -13.995 25.604 -21.054 1.00 57.66 154 GLU A O 1
ATOM 1243 N N . ILE A 1 155 ? -15.023 23.620 -20.853 1.00 58.00 155 ILE A N 1
ATOM 1244 C CA . ILE A 1 155 ? -15.535 23.877 -19.499 1.00 58.00 155 ILE A CA 1
ATOM 1245 C C . ILE A 1 155 ? -14.373 23.956 -18.497 1.00 58.00 155 ILE A C 1
ATOM 1247 O O . ILE A 1 155 ? -14.240 24.961 -17.794 1.00 58.00 155 ILE A O 1
ATOM 1251 N N . LEU A 1 156 ? -13.467 22.976 -18.466 1.00 48.94 156 LEU A N 1
ATOM 1252 C CA . LEU A 1 156 ? -12.304 22.962 -17.564 1.00 48.94 156 LEU A CA 1
ATOM 1253 C C . LEU A 1 156 ? -11.412 24.197 -17.769 1.00 48.94 156 LEU A C 1
ATOM 1255 O O . LEU A 1 156 ? -11.016 24.859 -16.809 1.00 48.94 156 LEU A O 1
ATOM 1259 N N . LYS A 1 157 ? -11.184 24.592 -19.021 1.00 54.34 157 LYS A N 1
ATOM 1260 C CA . LYS A 1 157 ? -10.413 25.783 -19.405 1.00 54.34 157 LYS A CA 1
ATOM 1261 C C . LYS A 1 157 ? -11.025 27.098 -18.903 1.00 54.34 157 LYS A C 1
ATOM 1263 O O . LYS A 1 157 ? -10.280 28.048 -18.662 1.00 54.34 157 LYS A O 1
ATOM 1268 N N . LYS A 1 158 ? -12.352 27.165 -18.739 1.00 58.28 158 LYS A N 1
ATOM 1269 C CA . LYS A 1 158 ? -13.063 28.303 -18.123 1.00 58.28 158 LYS A CA 1
ATOM 1270 C C . LYS A 1 158 ? -13.083 28.245 -16.592 1.00 58.28 158 LYS A C 1
ATOM 1272 O O . LYS A 1 158 ? -13.261 29.282 -15.962 1.00 58.28 158 LYS A O 1
ATOM 1277 N N . THR A 1 159 ? -12.899 27.062 -16.007 1.00 51.78 159 THR A N 1
ATOM 1278 C CA . THR A 1 159 ? -13.050 26.818 -14.562 1.00 51.78 159 THR A CA 1
ATOM 1279 C C . THR A 1 159 ? -11.742 27.021 -13.784 1.00 51.78 159 THR A C 1
ATOM 1281 O O . THR A 1 159 ? -11.768 27.364 -12.604 1.00 51.78 159 THR A O 1
ATOM 1284 N N . PHE A 1 160 ? -10.582 26.855 -14.428 1.00 46.62 160 PHE A N 1
ATOM 1285 C CA . PHE A 1 160 ? -9.275 27.046 -13.792 1.00 46.62 160 PHE A CA 1
ATOM 1286 C C . PHE A 1 160 ? -8.725 28.473 -13.950 1.00 46.62 160 PHE A C 1
ATOM 1288 O O . PHE A 1 160 ? -8.797 29.077 -15.020 1.00 46.62 160 PHE A O 1
ATOM 1295 N N . SER A 1 161 ? -8.117 28.999 -12.879 1.00 54.34 161 SER A N 1
ATOM 1296 C CA . SER A 1 161 ? -7.393 30.277 -12.893 1.00 54.34 161 SER A CA 1
ATOM 1297 C C . SER A 1 161 ? -6.173 30.235 -13.830 1.00 54.34 161 SER A C 1
ATOM 1299 O O . SER A 1 161 ? -5.665 29.163 -14.171 1.00 54.34 161 SER A O 1
ATOM 1301 N N . GLY A 1 162 ? -5.710 31.415 -14.268 1.00 50.34 162 GLY A N 1
ATOM 1302 C CA . GLY A 1 162 ? -4.787 31.586 -15.403 1.00 50.34 162 GLY A CA 1
ATOM 1303 C C . GLY A 1 162 ? -3.525 30.714 -15.392 1.00 50.34 162 GLY A C 1
ATOM 1304 O O . GLY A 1 162 ? -3.117 30.236 -16.446 1.00 50.34 162 GLY A O 1
ATOM 1305 N N . GLU A 1 163 ? -2.950 30.436 -14.223 1.00 52.09 163 GLU A N 1
ATOM 1306 C CA . GLU A 1 163 ? -1.732 29.626 -14.093 1.00 52.09 163 GLU A CA 1
ATOM 1307 C C . GLU A 1 163 ? -1.994 28.125 -14.307 1.00 52.09 163 GLU A C 1
ATOM 1309 O O . GLU A 1 163 ? -1.298 27.469 -15.083 1.00 52.09 163 GLU A O 1
ATOM 1314 N N . LYS A 1 164 ? -3.074 27.589 -13.725 1.00 47.69 164 LYS A N 1
ATOM 1315 C CA . LYS A 1 164 ? -3.502 26.196 -13.948 1.00 47.69 164 LYS A CA 1
ATOM 1316 C C . LYS A 1 164 ? -3.980 25.973 -15.384 1.00 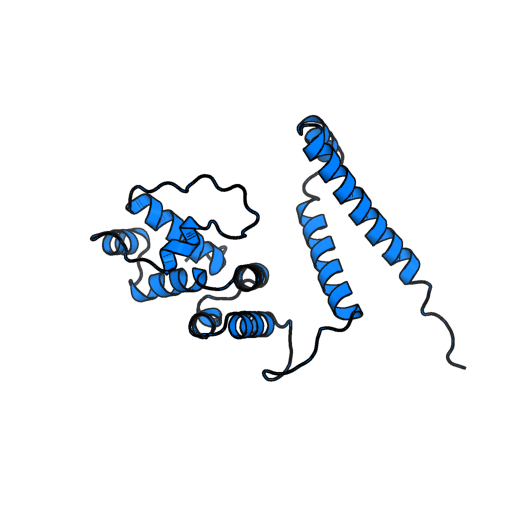47.69 164 LYS A C 1
ATOM 1318 O O . LYS A 1 164 ? -3.736 24.918 -15.966 1.00 47.69 164 LYS A O 1
ATOM 1323 N N . ARG A 1 165 ? -4.597 26.991 -15.993 1.00 55.16 165 ARG A N 1
ATOM 1324 C CA . ARG A 1 165 ? -4.974 26.983 -17.413 1.00 55.16 165 ARG A CA 1
ATOM 1325 C C . ARG A 1 165 ? -3.747 26.931 -18.332 1.00 55.16 165 ARG A C 1
ATOM 1327 O O . ARG A 1 165 ? -3.758 26.185 -19.308 1.00 55.16 165 ARG A O 1
ATOM 1334 N N . ALA A 1 166 ? -2.690 27.678 -18.010 1.00 59.47 166 ALA A N 1
ATOM 1335 C CA . ALA A 1 166 ? -1.433 27.656 -18.759 1.00 59.47 166 ALA A CA 1
ATOM 1336 C C . ALA A 1 166 ? -0.719 26.297 -18.652 1.00 59.47 166 ALA A C 1
ATOM 1338 O O . ALA A 1 166 ? -0.215 25.787 -19.651 1.00 59.47 166 ALA A O 1
ATOM 1339 N N . GLN A 1 167 ? -0.738 25.672 -17.470 1.00 56.34 167 GLN A N 1
ATOM 1340 C CA . GLN A 1 167 ? -0.178 24.332 -17.268 1.00 56.34 167 GLN A CA 1
ATOM 1341 C C . GLN A 1 167 ? -0.918 23.267 -18.089 1.00 56.34 167 GLN A C 1
ATOM 1343 O O . GLN A 1 167 ? -0.272 22.457 -18.750 1.00 56.34 167 GLN A O 1
ATOM 1348 N N . LEU A 1 168 ? -2.256 23.303 -18.113 1.00 56.25 168 LEU A N 1
ATOM 1349 C CA . LEU A 1 168 ? -3.083 22.393 -18.917 1.00 56.25 168 LEU A CA 1
ATOM 1350 C C . LEU A 1 168 ? -2.832 22.538 -20.425 1.00 56.25 168 LEU A C 1
ATOM 1352 O O . LEU A 1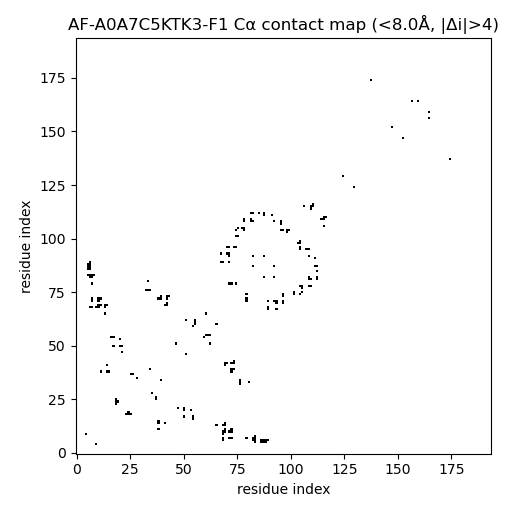 168 ? -2.696 21.534 -21.124 1.00 56.25 168 LEU A O 1
ATOM 1356 N N . LEU A 1 169 ? -2.729 23.773 -20.925 1.00 62.72 169 LEU A N 1
ATOM 1357 C CA . LEU A 1 169 ? -2.417 24.038 -22.334 1.00 62.72 169 LEU A CA 1
ATOM 1358 C C . LEU A 1 169 ? -1.004 23.566 -22.701 1.00 62.72 169 LEU A C 1
ATOM 1360 O O . LEU A 1 169 ? -0.840 22.873 -23.701 1.00 62.72 169 LEU A O 1
ATOM 1364 N N . SER A 1 170 ? -0.012 23.840 -21.847 1.00 66.06 170 SER A N 1
ATOM 1365 C CA . SER A 1 170 ? 1.361 23.358 -22.042 1.00 66.06 170 SER A CA 1
ATOM 1366 C C . SER A 1 170 ? 1.443 21.830 -22.052 1.00 66.06 170 SER A C 1
ATOM 1368 O O . SER A 1 170 ? 2.235 21.254 -22.798 1.00 66.06 170 SER A O 1
ATOM 1370 N N . LEU A 1 171 ? 0.635 21.156 -21.229 1.00 57.81 171 LEU A N 1
ATOM 1371 C CA . LEU A 1 171 ? 0.586 19.697 -21.206 1.00 57.81 171 LEU A CA 1
ATOM 1372 C C . LEU A 1 171 ? 0.025 19.142 -22.521 1.00 57.81 171 LEU A C 1
ATOM 1374 O O . LEU A 1 171 ? 0.601 18.205 -23.068 1.00 57.81 171 LEU A O 1
ATOM 1378 N N . ARG A 1 172 ? -1.051 19.745 -23.046 1.00 62.44 172 ARG A N 1
ATOM 1379 C CA . ARG A 1 172 ? -1.655 19.355 -24.329 1.00 62.44 172 ARG A CA 1
ATOM 1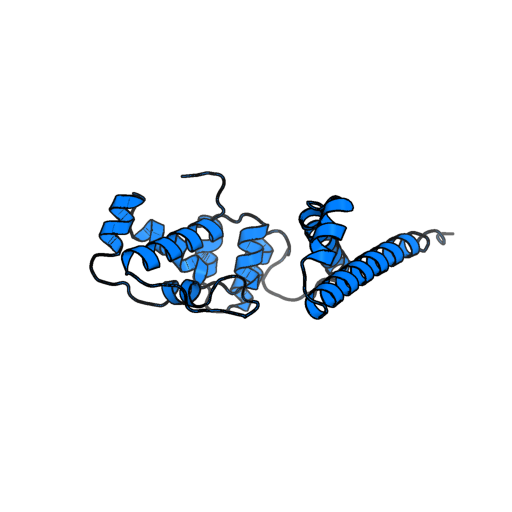380 C C . ARG A 1 172 ? -0.679 19.546 -25.488 1.00 62.44 172 ARG A C 1
ATOM 1382 O O . ARG A 1 172 ? -0.448 18.607 -26.234 1.00 62.44 172 ARG A O 1
ATOM 1389 N N . GLU A 1 173 ? -0.022 20.701 -25.570 1.00 66.44 173 GLU A N 1
ATOM 1390 C CA . GLU A 1 173 ? 0.976 20.981 -26.614 1.00 66.44 173 GLU A CA 1
ATOM 1391 C C . GLU A 1 173 ? 2.152 19.995 -26.583 1.00 66.44 173 GLU A C 1
ATOM 1393 O O . GLU A 1 173 ? 2.625 19.554 -27.629 1.00 66.44 173 GLU A O 1
ATOM 1398 N N . LYS A 1 174 ? 2.614 19.602 -25.388 1.00 59.41 174 LYS A N 1
ATOM 1399 C CA . LYS A 1 174 ? 3.671 18.589 -25.238 1.00 59.41 174 LYS A CA 1
ATOM 1400 C C . LYS A 1 174 ? 3.216 17.209 -25.699 1.00 59.41 174 LYS A C 1
ATOM 1402 O O . LYS A 1 174 ? 4.014 16.482 -26.284 1.00 59.41 174 LYS A O 1
ATOM 1407 N N . VAL A 1 175 ? 1.964 16.844 -25.430 1.00 56.47 175 VAL A N 1
ATOM 1408 C CA . VAL A 1 175 ? 1.382 15.577 -25.888 1.00 56.47 175 VAL A CA 1
ATOM 1409 C C . VAL A 1 175 ? 1.227 15.581 -27.411 1.00 56.47 175 VAL A C 1
ATOM 1411 O O . VAL A 1 175 ? 1.681 14.639 -28.054 1.00 56.47 175 VAL A O 1
ATOM 1414 N N . ASP A 1 176 ? 0.707 16.658 -27.997 1.00 60.38 176 ASP A N 1
ATOM 1415 C CA . ASP A 1 176 ? 0.528 16.783 -29.449 1.00 60.38 176 ASP A CA 1
ATOM 1416 C C . ASP A 1 176 ? 1.874 16.786 -30.196 1.00 60.38 176 ASP A C 1
ATOM 1418 O O . ASP A 1 176 ? 2.037 16.100 -31.205 1.00 60.38 176 ASP A O 1
ATOM 1422 N N . ALA A 1 177 ? 2.886 17.486 -29.670 1.00 62.25 177 ALA A N 1
ATOM 1423 C CA . ALA A 1 177 ? 4.237 17.474 -30.232 1.00 62.25 177 ALA A CA 1
ATOM 1424 C C . ALA A 1 177 ? 4.887 16.080 -30.169 1.00 62.25 177 ALA A C 1
ATOM 1426 O O . ALA A 1 177 ? 5.589 15.678 -31.098 1.00 62.25 177 ALA A O 1
ATOM 1427 N N . LEU A 1 178 ? 4.643 15.327 -29.091 1.00 53.22 178 LEU A N 1
ATOM 1428 C CA . LEU A 1 178 ? 5.123 13.951 -28.957 1.00 53.22 178 LEU A CA 1
ATOM 1429 C C . LEU A 1 178 ? 4.434 12.999 -29.938 1.00 53.22 178 LEU A C 1
ATOM 1431 O O . LEU A 1 178 ? 5.099 12.101 -30.448 1.00 53.22 178 LEU A O 1
ATOM 1435 N N . LEU A 1 179 ? 3.143 13.199 -30.216 1.00 56.59 179 LEU A N 1
ATOM 1436 C CA . LEU A 1 179 ? 2.396 12.416 -31.202 1.00 56.59 179 LEU A CA 1
ATOM 1437 C C . LEU A 1 179 ? 2.860 12.715 -32.631 1.00 56.59 179 LEU A C 1
ATOM 1439 O O . LEU A 1 179 ? 3.127 11.792 -33.393 1.00 56.59 179 LEU A O 1
ATOM 1443 N N . LYS A 1 180 ? 3.079 13.987 -32.971 1.00 64.31 180 LYS A N 1
ATOM 1444 C CA . LYS A 1 180 ? 3.594 14.370 -34.292 1.00 64.31 180 LYS A CA 1
ATOM 1445 C C . LYS A 1 180 ? 5.000 13.812 -34.562 1.00 64.31 180 LYS A C 1
ATOM 1447 O O . LYS A 1 180 ? 5.284 13.314 -35.644 1.00 64.31 180 LYS A O 1
ATOM 1452 N N . ALA A 1 181 ? 5.863 13.803 -33.544 1.00 58.19 181 ALA A N 1
ATOM 1453 C CA . ALA A 1 181 ? 7.187 13.181 -33.621 1.00 58.19 181 ALA A CA 1
ATOM 1454 C C . ALA A 1 181 ? 7.154 11.635 -33.689 1.00 58.19 181 ALA A C 1
ATOM 1456 O O . ALA A 1 181 ? 8.199 11.005 -33.882 1.00 58.19 181 ALA A O 1
ATOM 1457 N N . LEU A 1 182 ? 5.994 11.002 -33.466 1.00 51.91 182 LEU A N 1
ATOM 1458 C CA . LEU A 1 182 ? 5.794 9.569 -33.705 1.00 51.91 182 LEU A CA 1
ATOM 1459 C C . LEU A 1 182 ? 5.425 9.298 -35.159 1.00 51.91 182 LEU A C 1
ATOM 1461 O O . LEU A 1 182 ? 6.005 8.384 -35.734 1.00 51.91 182 LEU A O 1
ATOM 1465 N N . GLU A 1 183 ? 4.548 10.110 -35.750 1.00 56.12 183 GLU A N 1
ATOM 1466 C CA . GLU A 1 183 ? 4.165 9.994 -37.165 1.00 56.12 183 GLU A CA 1
ATOM 1467 C C . GLU A 1 183 ? 5.369 10.227 -38.092 1.00 56.12 183 GLU A C 1
ATOM 1469 O O . GLU A 1 183 ? 5.618 9.441 -38.997 1.00 56.12 183 GLU A O 1
ATOM 1474 N N . GLU A 1 184 ? 6.209 11.224 -37.796 1.00 56.59 184 GLU A N 1
ATOM 1475 C CA . GLU A 1 184 ? 7.422 11.518 -38.581 1.00 56.59 184 GLU A CA 1
ATOM 1476 C C . GLU A 1 184 ? 8.561 10.492 -38.363 1.00 56.59 184 GLU A C 1
ATOM 1478 O O . GLU A 1 184 ? 9.565 10.501 -39.074 1.00 56.59 184 GLU A O 1
ATOM 1483 N N . GLY A 1 185 ? 8.435 9.604 -37.367 1.00 50.94 185 GLY A N 1
ATOM 1484 C CA . GLY A 1 185 ? 9.434 8.588 -37.024 1.00 50.94 185 GLY A CA 1
ATOM 1485 C C . GLY A 1 185 ? 9.200 7.207 -37.647 1.00 50.94 185 GLY A C 1
ATOM 1486 O O . GLY A 1 185 ? 10.094 6.365 -37.550 1.00 50.94 185 GLY A O 1
ATOM 1487 N N . GLU A 1 186 ? 8.037 6.958 -38.256 1.00 47.03 186 GLU A N 1
ATOM 1488 C CA . GLU A 1 186 ? 7.721 5.690 -38.940 1.00 47.03 186 GLU A CA 1
ATOM 1489 C C . GLU A 1 186 ? 8.165 5.668 -40.416 1.00 47.03 186 GLU A C 1
ATOM 1491 O O . GLU A 1 186 ? 8.369 4.589 -40.968 1.00 47.03 186 GLU A O 1
ATOM 1496 N N . ASP A 1 187 ? 8.451 6.824 -41.025 1.00 44.47 187 ASP A N 1
ATOM 1497 C CA . ASP A 1 187 ? 8.895 6.917 -42.429 1.00 44.47 187 ASP A CA 1
ATOM 1498 C C . ASP A 1 187 ? 10.410 6.680 -42.633 1.00 44.47 187 ASP A C 1
ATOM 1500 O O . ASP A 1 187 ? 10.894 6.611 -43.763 1.00 44.47 187 ASP A O 1
ATOM 1504 N N . GLY A 1 188 ? 11.189 6.551 -41.553 1.00 43.84 188 GLY A N 1
ATOM 1505 C CA . GLY A 1 188 ? 12.658 6.492 -41.607 1.00 43.84 188 GLY A CA 1
ATOM 1506 C C . GLY A 1 188 ? 13.289 5.099 -41.728 1.00 43.84 188 GLY A C 1
ATOM 1507 O O . GLY A 1 188 ? 14.504 5.017 -41.892 1.00 43.84 188 GLY A O 1
ATOM 1508 N N . ASP A 1 189 ? 12.510 4.015 -41.634 1.00 40.91 189 ASP A N 1
ATOM 1509 C CA . ASP A 1 189 ? 13.021 2.629 -41.636 1.00 40.91 189 ASP A CA 1
ATOM 1510 C C . ASP A 1 189 ? 12.481 1.810 -42.822 1.00 40.91 189 ASP A C 1
ATOM 1512 O O . ASP A 1 189 ? 12.080 0.654 -42.697 1.00 40.91 189 ASP A O 1
ATOM 1516 N N . GLN A 1 190 ? 12.461 2.421 -44.010 1.00 43.12 190 GLN A N 1
ATOM 1517 C CA . GLN A 1 190 ? 12.406 1.678 -45.267 1.00 43.12 190 GLN A CA 1
ATOM 1518 C C . GLN A 1 190 ? 13.599 2.040 -46.150 1.00 43.12 190 GLN A C 1
ATOM 1520 O O . GLN A 1 190 ? 13.635 3.089 -46.785 1.00 43.12 190 GLN A O 1
ATOM 1525 N N . GLY A 1 191 ? 14.551 1.108 -46.237 1.00 44.44 191 GLY A N 1
ATOM 1526 C CA . GLY A 1 191 ? 15.472 1.019 -47.368 1.00 44.44 191 GLY A CA 1
ATOM 1527 C C . GLY A 1 191 ? 16.949 1.153 -47.017 1.00 44.44 191 GLY A C 1
ATOM 1528 O O . GLY A 1 191 ? 17.518 2.234 -47.088 1.00 44.44 191 GLY A O 1
ATOM 1529 N N . ASN A 1 192 ? 17.606 0.022 -46.755 1.00 36.88 192 ASN A N 1
ATOM 1530 C CA . ASN A 1 192 ? 18.630 -0.469 -47.683 1.00 36.88 192 ASN A CA 1
ATOM 1531 C C . ASN A 1 192 ? 19.152 -1.837 -47.238 1.00 36.88 192 ASN A C 1
ATOM 1533 O O . ASN A 1 192 ? 20.097 -1.958 -46.462 1.00 36.88 192 ASN A O 1
ATOM 1537 N N . GLY A 1 193 ? 18.516 -2.876 -47.772 1.00 42.62 193 GLY A N 1
ATOM 1538 C CA . GLY A 1 193 ? 19.118 -4.189 -47.939 1.00 42.62 193 GLY A CA 1
ATOM 1539 C C . GLY A 1 193 ? 19.146 -4.502 -49.428 1.00 42.62 193 GLY A C 1
ATOM 1540 O O . GLY A 1 193 ? 18.144 -4.957 -49.978 1.00 42.62 193 GLY A O 1
ATOM 1541 N N . SER A 1 194 ? 20.261 -4.204 -50.087 1.00 39.19 194 SER A N 1
ATOM 1542 C CA . SER A 1 194 ? 20.684 -4.780 -51.369 1.00 39.19 194 SER A CA 1
ATOM 1543 C C . SER A 1 194 ? 22.197 -4.676 -51.463 1.00 39.19 194 SER A C 1
ATOM 1545 O O . SER A 1 194 ? 22.715 -3.579 -51.159 1.00 39.19 194 SER A O 1
#

Foldseek 3Di:
DPPPDFLLRLLLVVLVLLCVLQVHDQDDDDDDFPHRPSSLCVLVDDGDPPSLVVCCVVPNDDPVVSNLSPLLSPADRLLSVLCRVLSPHSVQLSVLSPDPDNVSSSVSSCVSSVNDDDDPDDDDPPPVSVVVVVVVVLVVVVVVVVVDDPVNVVVVLVVDDPVVNVVVVVVVVVSVVSVVVVVVVVVPPDDDDD